Protein AF-A0A060Z6K5-F1 (afdb_monomer)

Structure (mmCIF, N/CA/C/O backbone):
data_AF-A0A060Z6K5-F1
#
_entry.id   AF-A0A060Z6K5-F1
#
loop_
_atom_site.group_PDB
_atom_site.id
_atom_site.type_symbol
_atom_site.label_atom_id
_atom_site.label_alt_id
_atom_site.label_comp_id
_atom_site.label_asym_id
_atom_site.label_entity_id
_atom_site.label_seq_id
_atom_site.pdbx_PDB_ins_code
_atom_site.Cartn_x
_atom_site.Cartn_y
_atom_site.Cartn_z
_atom_site.occupancy
_atom_site.B_iso_or_equiv
_atom_site.auth_seq_id
_atom_site.auth_comp_id
_atom_site.auth_asym_id
_atom_site.auth_atom_id
_atom_site.pdbx_PDB_model_num
ATOM 1 N N . MET A 1 1 ? -44.561 -24.548 51.291 1.00 44.47 1 MET A N 1
ATOM 2 C CA . MET A 1 1 ? -45.016 -24.408 49.893 1.00 44.47 1 MET A CA 1
ATOM 3 C C . MET A 1 1 ? -44.903 -22.937 49.559 1.00 44.47 1 MET A C 1
ATOM 5 O O . MET A 1 1 ? -45.774 -22.162 49.928 1.00 44.47 1 MET A O 1
ATOM 9 N N . SER A 1 2 ? -43.739 -22.550 49.044 1.00 46.19 2 SER A N 1
ATOM 10 C CA . SER A 1 2 ? -43.379 -21.156 48.795 1.00 46.19 2 SER A CA 1
ATOM 11 C C . SER A 1 2 ? -43.853 -20.761 47.401 1.00 46.19 2 SER A C 1
ATOM 13 O O . SER A 1 2 ? -43.627 -21.497 46.446 1.00 46.19 2 SER A O 1
ATOM 15 N N . LEU A 1 3 ? -44.553 -19.634 47.321 1.00 42.47 3 LEU A N 1
ATOM 16 C CA . LEU A 1 3 ? -45.030 -19.015 46.089 1.00 42.47 3 LEU A CA 1
ATOM 17 C C . LEU A 1 3 ? -43.840 -18.347 45.383 1.00 42.47 3 LEU A C 1
ATOM 19 O O . LEU A 1 3 ? -43.269 -17.406 45.930 1.00 42.47 3 LEU A O 1
ATOM 23 N N . GLU A 1 4 ? -43.466 -18.819 44.193 1.00 42.88 4 GLU A N 1
ATOM 24 C CA . GLU A 1 4 ? -42.565 -18.080 43.301 1.00 42.88 4 GLU A CA 1
ATOM 25 C C . GLU A 1 4 ? -43.382 -17.107 42.446 1.00 42.88 4 GLU A C 1
ATOM 27 O O . GLU A 1 4 ? -44.284 -17.495 41.702 1.00 42.88 4 GLU A O 1
ATOM 32 N N . ALA A 1 5 ? -43.075 -15.819 42.599 1.00 43.31 5 ALA A N 1
ATOM 33 C CA . ALA A 1 5 ? -43.598 -14.738 41.784 1.00 43.31 5 ALA A CA 1
ATOM 34 C C . ALA A 1 5 ? -42.767 -14.610 40.498 1.00 43.31 5 ALA A C 1
ATOM 36 O O . ALA A 1 5 ? -41.541 -14.546 40.540 1.00 43.31 5 ALA A O 1
ATOM 37 N N . SER A 1 6 ? -43.460 -14.555 39.361 1.00 41.72 6 SER A N 1
ATOM 38 C CA . SER A 1 6 ? -42.887 -14.349 38.031 1.00 41.72 6 SER A CA 1
ATOM 39 C C . SER A 1 6 ? -42.351 -12.919 37.892 1.00 41.72 6 SER A C 1
ATOM 41 O O . SER A 1 6 ? -43.107 -11.958 38.025 1.00 41.72 6 SER A O 1
ATOM 43 N N . THR A 1 7 ? -41.063 -12.760 37.597 1.00 49.38 7 THR A N 1
ATOM 44 C CA . THR A 1 7 ? -40.447 -11.472 37.238 1.00 49.38 7 THR A CA 1
ATOM 45 C C . THR A 1 7 ? -40.765 -11.110 35.777 1.00 49.38 7 THR A C 1
ATOM 47 O O . THR A 1 7 ? -40.624 -11.975 34.909 1.00 49.38 7 THR A O 1
ATOM 50 N N . PRO A 1 8 ? -41.177 -9.865 35.456 1.00 43.59 8 PRO A N 1
ATOM 51 C CA . PRO A 1 8 ? -41.368 -9.429 34.076 1.00 43.59 8 PRO A CA 1
ATOM 52 C C . PRO A 1 8 ? -40.054 -8.933 33.447 1.00 43.59 8 PRO A C 1
ATOM 54 O O . PRO A 1 8 ? -39.151 -8.460 34.138 1.00 43.59 8 PRO A O 1
ATOM 57 N N . ALA A 1 9 ? -39.953 -9.067 32.122 1.00 49.56 9 ALA A N 1
ATOM 58 C CA . ALA A 1 9 ? -38.833 -8.598 31.302 1.00 49.56 9 ALA A CA 1
ATOM 59 C C . ALA A 1 9 ? -38.706 -7.058 31.321 1.00 49.56 9 ALA A C 1
ATOM 61 O O . ALA A 1 9 ? -39.720 -6.377 31.488 1.00 49.56 9 ALA A O 1
ATOM 62 N N . PRO A 1 10 ? -37.496 -6.491 31.137 1.00 43.81 10 PRO A N 1
ATOM 63 C CA . PRO A 1 10 ? -37.315 -5.047 31.145 1.00 43.81 10 PRO A CA 1
ATOM 64 C C . PRO A 1 10 ? -37.879 -4.404 29.872 1.00 43.81 10 PRO A C 1
ATOM 66 O O . PRO A 1 10 ? -37.666 -4.879 28.756 1.00 43.81 10 PRO A O 1
ATOM 69 N N . ASP A 1 11 ? -38.595 -3.309 30.099 1.00 43.31 11 ASP A N 1
ATOM 70 C CA . ASP A 1 11 ? -39.253 -2.441 29.130 1.00 43.31 11 ASP A CA 1
ATOM 71 C C . ASP A 1 11 ? -38.218 -1.725 28.238 1.00 43.31 11 ASP A C 1
ATOM 73 O O . ASP A 1 11 ? -37.268 -1.109 28.734 1.00 43.31 11 ASP A O 1
ATOM 77 N N . LEU A 1 12 ? -38.369 -1.841 26.916 1.00 46.47 12 LEU A N 1
ATOM 78 C CA . LEU A 1 12 ? -37.542 -1.128 25.941 1.00 46.47 12 LEU A CA 1
ATOM 79 C C . LEU A 1 12 ? -38.020 0.325 25.872 1.00 46.47 12 LEU A C 1
ATOM 81 O O . LEU A 1 12 ? -39.076 0.615 25.314 1.00 46.47 12 LEU A O 1
ATOM 85 N N . ALA A 1 13 ? -37.215 1.243 26.406 1.00 52.41 13 ALA A N 1
ATOM 86 C CA . ALA A 1 13 ? -37.458 2.674 26.263 1.00 52.41 13 ALA A CA 1
ATOM 87 C C . ALA A 1 13 ? -37.489 3.083 24.769 1.00 52.41 13 ALA A C 1
ATOM 89 O O . ALA A 1 13 ? -36.682 2.575 23.981 1.00 52.41 13 ALA A O 1
ATOM 90 N N . PRO A 1 14 ? -38.380 4.006 24.362 1.00 42.44 14 PRO A N 1
ATOM 91 C CA . PRO A 1 14 ? -38.447 4.471 22.983 1.00 42.44 14 PRO A CA 1
ATOM 92 C C . PRO A 1 14 ? -37.232 5.347 22.643 1.00 42.44 14 PRO A C 1
ATOM 94 O O . PRO A 1 14 ? -36.700 6.069 23.488 1.00 42.44 14 PRO A O 1
ATOM 97 N N . ALA A 1 15 ? -36.788 5.263 21.388 1.00 50.09 15 ALA A N 1
ATOM 98 C CA . ALA A 1 15 ? -35.683 6.057 20.859 1.00 50.09 15 ALA A CA 1
ATOM 99 C C . ALA A 1 15 ? -35.990 7.569 20.935 1.00 50.09 15 ALA A C 1
ATOM 101 O O . ALA A 1 15 ? -37.145 7.957 20.742 1.00 50.09 15 ALA A O 1
ATOM 102 N N . PRO A 1 16 ? -34.987 8.431 21.190 1.00 42.31 16 PRO A N 1
ATOM 103 C CA . PRO A 1 16 ? -35.195 9.871 21.175 1.00 42.31 16 PRO A CA 1
ATOM 104 C C . PRO A 1 16 ? -35.454 10.367 19.747 1.00 42.31 16 PRO A C 1
ATOM 106 O O . PRO A 1 16 ? -34.785 9.961 18.795 1.00 42.31 16 PRO A O 1
ATOM 109 N N . ASP A 1 17 ? -36.438 11.255 19.643 1.00 43.69 17 ASP A N 1
ATOM 110 C CA . ASP A 1 17 ? -36.873 11.944 18.432 1.00 43.69 17 ASP A CA 1
ATOM 111 C C . ASP A 1 17 ? -35.729 12.813 17.876 1.00 43.69 17 ASP A C 1
ATOM 113 O O . ASP A 1 17 ? -35.241 13.737 18.534 1.00 43.69 17 ASP A O 1
ATOM 117 N N . LEU A 1 18 ? -35.239 12.464 16.684 1.00 47.75 18 LEU A N 1
ATOM 118 C CA . LEU A 1 18 ? -34.203 13.211 15.972 1.00 47.75 18 LEU A CA 1
ATOM 119 C C . LEU A 1 18 ? -34.859 14.417 15.298 1.00 47.75 18 LEU A C 1
ATOM 121 O O . LEU A 1 18 ? -35.557 14.277 14.295 1.00 47.75 18 LEU A O 1
ATOM 125 N N . ALA A 1 19 ? -34.607 15.605 15.848 1.00 50.31 19 ALA A N 1
ATOM 126 C CA . ALA A 1 19 ? -34.990 16.871 15.232 1.00 50.31 19 ALA A CA 1
ATOM 127 C C . ALA A 1 19 ? -34.461 16.974 13.781 1.00 50.31 19 ALA A C 1
ATOM 129 O O . ALA A 1 19 ? -33.360 16.485 13.496 1.00 50.31 19 ALA A O 1
ATOM 130 N N . PRO A 1 20 ? -35.204 17.617 12.861 1.00 43.22 20 PRO A N 1
ATOM 131 C CA . PRO A 1 20 ? -34.772 17.760 11.478 1.00 43.22 20 PRO A CA 1
ATOM 132 C C . PRO A 1 20 ? -33.535 18.664 11.380 1.00 43.22 20 PRO A C 1
ATOM 134 O O . PRO A 1 20 ? -33.390 19.640 12.118 1.00 43.22 20 PRO A O 1
ATOM 137 N N . ALA A 1 21 ? -32.633 18.310 10.463 1.00 50.06 21 ALA A N 1
ATOM 138 C CA . ALA A 1 21 ? -31.428 19.076 10.160 1.00 50.06 21 ALA A CA 1
ATOM 139 C C . ALA A 1 21 ? -31.778 20.494 9.655 1.00 50.06 21 ALA A C 1
ATOM 141 O O . ALA A 1 21 ? -32.785 20.648 8.963 1.00 50.06 21 ALA A O 1
ATOM 142 N N . PRO A 1 22 ? -30.968 21.524 9.965 1.00 40.94 22 PRO A N 1
ATOM 143 C CA . PRO A 1 22 ? -31.193 22.864 9.437 1.00 40.94 22 PRO A CA 1
ATOM 144 C C . PRO A 1 22 ? -30.894 22.917 7.931 1.00 40.94 22 PRO A C 1
ATOM 146 O O . PRO A 1 22 ? -29.900 22.354 7.468 1.00 40.94 22 PRO A O 1
ATOM 149 N N . ASP A 1 23 ? -31.756 23.617 7.190 1.00 43.59 23 ASP A N 1
ATOM 150 C CA . ASP A 1 23 ? -31.609 23.882 5.758 1.00 43.59 23 ASP A CA 1
ATOM 151 C C . ASP A 1 23 ? -30.288 24.609 5.468 1.00 43.59 23 ASP A C 1
ATOM 153 O O . ASP A 1 23 ? -30.050 25.729 5.929 1.00 43.59 23 ASP A O 1
ATOM 157 N N . LEU A 1 24 ? -29.421 23.969 4.681 1.00 43.62 24 LEU A N 1
ATOM 158 C CA . LEU A 1 24 ? -28.209 24.587 4.153 1.00 43.62 24 LEU A CA 1
ATOM 159 C C . LEU A 1 24 ? -28.589 25.468 2.962 1.00 43.62 24 LEU A C 1
ATOM 161 O O . LEU A 1 24 ? -28.926 24.981 1.882 1.00 43.62 24 LEU A O 1
ATOM 165 N N . VAL A 1 25 ? -28.534 26.779 3.175 1.00 45.09 25 VAL A N 1
ATOM 166 C CA . VAL A 1 25 ? -28.621 27.789 2.117 1.00 45.09 25 VAL A CA 1
ATOM 167 C C . VAL A 1 25 ? -27.387 27.642 1.210 1.00 45.09 25 VAL A C 1
ATOM 169 O O . VAL A 1 25 ? -26.276 27.581 1.739 1.00 45.09 25 VAL A O 1
ATOM 172 N N . PRO A 1 26 ? -27.524 27.559 -0.125 1.00 43.47 26 PRO A N 1
ATOM 173 C CA . PRO A 1 26 ? -26.365 27.519 -1.008 1.00 43.47 26 PRO A CA 1
ATOM 174 C C . PRO A 1 26 ? -25.670 28.888 -1.044 1.00 43.47 26 PRO A C 1
ATOM 176 O O . PRO A 1 26 ? -26.327 29.919 -1.202 1.00 43.47 26 PRO A O 1
ATOM 179 N N . ASP A 1 27 ? -24.342 28.884 -0.908 1.00 46.06 27 ASP A N 1
ATOM 180 C CA . ASP A 1 27 ? -23.497 30.074 -1.052 1.00 46.06 27 ASP A CA 1
ATOM 181 C C . ASP A 1 27 ? -23.640 30.706 -2.455 1.00 46.06 27 ASP A C 1
ATOM 183 O O . ASP A 1 27 ? -23.784 29.983 -3.450 1.00 46.06 27 ASP A O 1
ATOM 187 N N . PRO A 1 28 ? -23.576 32.046 -2.574 1.00 41.75 28 PRO A N 1
ATOM 188 C CA . PRO A 1 28 ? -23.627 32.723 -3.862 1.00 41.75 28 PRO A CA 1
ATOM 189 C C . PRO A 1 28 ? -22.331 32.504 -4.659 1.00 41.75 28 PRO A C 1
ATOM 191 O O . PRO A 1 28 ? -21.225 32.511 -4.117 1.00 41.75 28 PRO A O 1
ATOM 194 N N . ALA A 1 29 ? -22.484 32.317 -5.971 1.00 50.34 29 ALA A N 1
ATOM 195 C CA . ALA A 1 29 ? -21.389 32.152 -6.924 1.00 50.34 29 ALA A CA 1
ATOM 196 C C . ALA A 1 29 ? -20.432 33.365 -6.928 1.00 50.34 29 ALA A C 1
ATOM 198 O O . ALA A 1 29 ? -20.890 34.495 -6.735 1.00 50.34 29 ALA A O 1
ATOM 199 N N . PRO A 1 30 ? -19.123 33.168 -7.179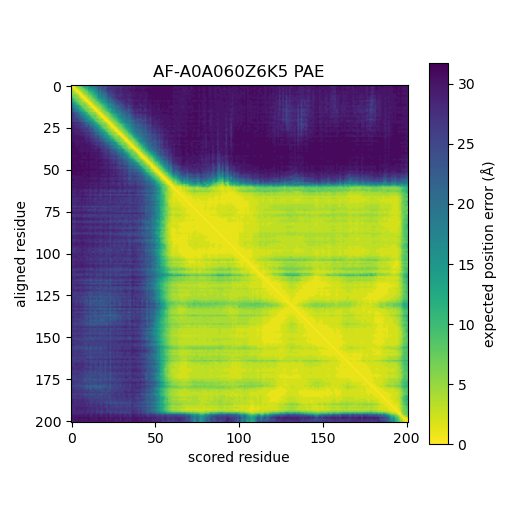 1.00 41.75 30 PRO A N 1
ATOM 200 C CA . PRO A 1 30 ? -18.183 34.275 -7.255 1.00 41.75 30 PRO A CA 1
ATOM 201 C C . PRO A 1 30 ? -18.407 35.127 -8.512 1.00 41.75 30 PRO A C 1
ATOM 203 O O . PRO A 1 30 ? -18.652 34.623 -9.609 1.00 41.75 30 PRO A O 1
ATOM 206 N N . ASP A 1 31 ? -18.307 36.431 -8.277 1.00 39.12 31 ASP A N 1
ATOM 207 C CA . ASP A 1 31 ? -18.516 37.566 -9.172 1.00 39.12 31 ASP A CA 1
ATOM 208 C C . ASP A 1 31 ? -17.598 37.532 -10.411 1.00 39.12 31 ASP A C 1
ATOM 210 O O . ASP A 1 31 ? -16.391 37.285 -10.312 1.00 39.12 31 ASP A O 1
ATOM 214 N N . LEU A 1 32 ? -18.182 37.761 -11.589 1.00 41.66 32 LEU A N 1
ATOM 215 C CA . LEU A 1 32 ? -17.481 37.804 -12.871 1.00 41.66 32 LEU A CA 1
ATOM 216 C C . LEU A 1 32 ? -16.757 39.151 -13.007 1.00 41.66 32 LEU A C 1
ATOM 218 O O . LEU A 1 32 ? -17.378 40.210 -12.988 1.00 41.66 32 LEU A O 1
ATOM 222 N N . ALA A 1 33 ? -15.433 39.104 -13.169 1.00 47.25 33 ALA A N 1
ATOM 223 C CA . ALA A 1 33 ? -14.594 40.275 -13.419 1.00 47.25 33 ALA A CA 1
ATOM 224 C C . ALA A 1 33 ? -14.993 41.018 -14.721 1.00 47.25 33 ALA A C 1
ATOM 226 O O . ALA A 1 33 ? -15.478 40.383 -15.660 1.00 47.25 33 ALA A O 1
ATOM 227 N N . PRO A 1 34 ? -14.773 42.347 -14.804 1.00 42.47 34 PRO A N 1
ATOM 228 C CA . PRO A 1 34 ? -15.339 43.175 -15.861 1.00 42.47 34 PRO A CA 1
ATOM 229 C C . PRO A 1 34 ? -14.628 43.033 -17.214 1.00 42.47 34 PRO A C 1
ATOM 231 O O . PRO A 1 34 ? -13.412 42.868 -17.315 1.00 42.47 34 PRO A O 1
ATOM 234 N N . GLU A 1 35 ? -15.457 43.152 -18.245 1.00 39.44 35 GLU A N 1
ATOM 235 C CA . GLU A 1 35 ? -15.179 43.159 -19.678 1.00 39.44 35 GLU A CA 1
ATOM 236 C C . GLU A 1 35 ? -14.220 44.300 -20.079 1.00 39.44 35 GLU A C 1
ATOM 238 O O . GLU A 1 35 ? -14.469 45.470 -19.784 1.00 39.44 35 GLU A O 1
ATOM 243 N N . LEU A 1 36 ? -13.121 43.965 -20.768 1.00 36.44 36 LEU A N 1
ATOM 244 C CA . LEU A 1 36 ? -12.243 44.934 -21.430 1.00 36.44 36 LEU A CA 1
ATOM 245 C C . LEU A 1 36 ? -12.602 45.001 -22.921 1.00 36.44 36 LEU A C 1
ATOM 247 O O . LEU A 1 36 ? -12.540 44.002 -23.636 1.00 36.44 36 LEU A O 1
ATOM 251 N N . THR A 1 37 ? -12.978 46.195 -23.372 1.00 37.25 37 THR A N 1
ATOM 252 C CA . THR A 1 37 ? -13.303 46.543 -24.764 1.00 37.25 37 THR A CA 1
ATOM 253 C C . THR A 1 37 ? -12.090 46.441 -25.704 1.00 37.25 37 THR A C 1
ATOM 255 O O . THR A 1 37 ? -10.958 46.602 -25.244 1.00 37.25 37 THR A O 1
ATOM 258 N N . PRO A 1 38 ? -12.294 46.237 -27.022 1.00 40.47 38 PRO A N 1
ATOM 259 C CA . PRO A 1 38 ? -11.216 45.960 -27.964 1.00 40.47 38 PRO A CA 1
ATOM 260 C C . PRO A 1 38 ? -10.571 47.258 -28.462 1.00 40.47 38 PRO A C 1
ATOM 262 O O . PRO A 1 38 ? -11.265 48.117 -29.004 1.00 40.47 38 PRO A O 1
ATOM 265 N N . ASP A 1 39 ? -9.249 47.379 -28.338 1.00 37.03 39 ASP A N 1
ATOM 266 C CA . ASP A 1 39 ? -8.487 48.378 -29.091 1.00 37.03 39 ASP A CA 1
ATOM 267 C C . ASP A 1 39 ? -7.758 47.706 -30.259 1.00 37.03 39 ASP A C 1
ATOM 269 O O . ASP A 1 39 ? -7.115 46.662 -30.123 1.00 37.03 39 ASP A O 1
ATOM 273 N N . SER A 1 40 ? -7.937 48.301 -31.432 1.00 46.06 40 SER A N 1
ATOM 274 C CA . SER A 1 40 ? -7.389 47.849 -32.701 1.00 46.06 40 SER A CA 1
ATOM 275 C C . SER A 1 40 ? -5.954 48.339 -32.832 1.00 46.06 40 SER A C 1
ATOM 277 O O . SER A 1 40 ? -5.719 49.527 -33.026 1.00 46.06 40 SER A O 1
ATOM 279 N N . ALA A 1 41 ? -4.992 47.419 -32.832 1.00 43.25 41 ALA A N 1
ATOM 280 C CA . ALA A 1 41 ? -3.644 47.694 -33.310 1.00 43.25 41 ALA A CA 1
ATOM 281 C C . ALA A 1 41 ? -3.149 46.519 -34.164 1.00 43.25 41 ALA A C 1
ATOM 283 O O . ALA A 1 41 ? -3.100 45.374 -33.720 1.00 43.25 41 ALA A O 1
ATOM 284 N N . GLN A 1 42 ? -2.836 46.825 -35.424 1.00 42.22 42 GLN A N 1
ATOM 285 C CA . GLN A 1 42 ? -2.353 45.907 -36.457 1.00 42.22 42 GLN A CA 1
ATOM 286 C C . GLN A 1 42 ? -1.151 45.070 -35.993 1.00 42.22 42 GLN A C 1
ATOM 288 O O . GLN A 1 42 ? -0.118 45.616 -35.609 1.00 42.22 42 GLN A O 1
ATOM 293 N N . ALA A 1 43 ? -1.267 43.746 -36.117 1.00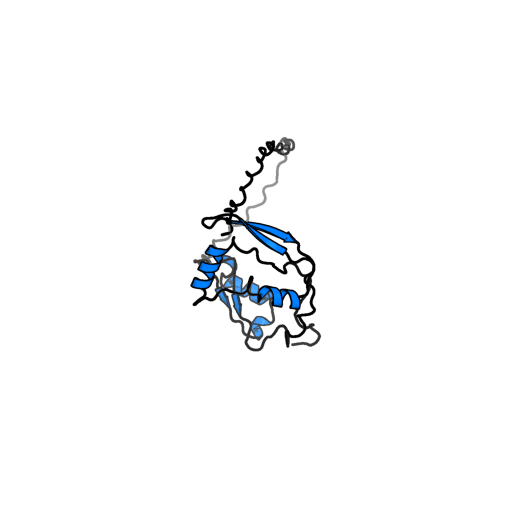 38.25 43 ALA A N 1
ATOM 294 C CA . ALA A 1 43 ? -0.144 42.817 -36.041 1.00 38.25 43 ALA A CA 1
ATOM 295 C C . ALA A 1 43 ? 0.496 42.646 -37.437 1.00 38.25 43 ALA A C 1
ATOM 297 O O . ALA A 1 43 ? -0.238 42.568 -38.426 1.00 38.25 43 ALA A O 1
ATOM 298 N N . PRO A 1 44 ? 1.836 42.583 -37.553 1.00 40.91 44 PRO A N 1
ATOM 299 C CA . PRO A 1 44 ? 2.499 42.298 -38.820 1.00 40.91 44 PRO A CA 1
ATOM 300 C C . PRO A 1 44 ? 2.298 40.821 -39.194 1.00 40.91 44 PRO A C 1
ATOM 302 O O . PRO A 1 44 ? 2.381 39.944 -38.335 1.00 40.91 44 PRO A O 1
ATOM 305 N N . GLU A 1 45 ? 2.034 40.545 -40.474 1.00 46.06 45 GLU A N 1
ATOM 306 C CA . GLU A 1 45 ? 1.955 39.183 -41.018 1.00 46.06 45 GLU A CA 1
ATOM 307 C C . GLU A 1 45 ? 3.288 38.449 -40.789 1.00 46.06 45 GLU A C 1
ATOM 309 O O . GLU A 1 45 ? 4.307 38.771 -41.403 1.00 46.06 45 GLU A O 1
ATOM 314 N N . LEU A 1 46 ? 3.285 37.462 -39.888 1.00 40.47 46 LEU A N 1
ATOM 315 C CA . LEU A 1 46 ? 4.362 36.485 -39.774 1.00 40.47 46 LEU A CA 1
ATOM 316 C C . LEU A 1 46 ? 4.139 35.417 -40.851 1.00 40.47 46 LEU A C 1
ATOM 318 O O . LEU A 1 46 ? 3.082 34.787 -40.892 1.00 40.47 46 LEU A O 1
ATOM 322 N N . ALA A 1 47 ? 5.135 35.229 -41.715 1.00 48.22 47 ALA A N 1
ATOM 323 C CA . ALA A 1 47 ? 5.137 34.205 -42.750 1.00 48.22 47 ALA A CA 1
ATOM 324 C C . ALA A 1 47 ? 4.795 32.821 -42.167 1.00 48.22 47 ALA A C 1
ATOM 326 O O . ALA A 1 47 ? 5.369 32.397 -41.167 1.00 48.22 47 ALA A O 1
ATOM 327 N N . SER A 1 48 ? 3.853 32.124 -42.801 1.00 45.16 48 SER A N 1
ATOM 328 C CA . SER A 1 48 ? 3.437 30.775 -42.425 1.00 45.16 48 SER A CA 1
ATOM 329 C C . SER A 1 48 ? 4.562 29.766 -42.672 1.00 45.16 48 SER A C 1
ATOM 331 O O . SER A 1 48 ? 4.942 29.541 -43.825 1.00 45.16 48 SER A O 1
ATOM 333 N N . ASP A 1 49 ? 5.057 29.131 -41.610 1.00 52.62 49 ASP A N 1
ATOM 334 C CA . ASP A 1 49 ? 5.919 27.953 -41.712 1.00 52.62 49 ASP A CA 1
ATOM 335 C C . ASP A 1 49 ? 5.194 26.795 -42.432 1.00 52.62 49 ASP A C 1
ATOM 337 O O . ASP A 1 49 ? 3.971 26.646 -42.310 1.00 52.62 49 ASP A O 1
ATOM 341 N N . PRO A 1 50 ? 5.915 25.947 -43.191 1.00 57.06 50 PRO A N 1
ATOM 342 C CA . PRO A 1 50 ? 5.311 24.825 -43.894 1.00 57.06 50 PRO A CA 1
ATOM 343 C C . PRO A 1 50 ? 4.759 23.788 -42.907 1.00 57.06 50 PRO A C 1
ATOM 345 O O . PRO A 1 50 ? 5.438 23.357 -41.975 1.00 57.06 50 PRO A O 1
ATOM 348 N N . VAL A 1 51 ? 3.519 23.358 -43.154 1.00 55.88 51 VAL A N 1
ATOM 349 C CA . VAL A 1 51 ? 2.820 22.301 -42.408 1.00 55.88 51 VAL A CA 1
ATOM 350 C C . VAL A 1 51 ? 3.691 21.033 -42.360 1.00 55.88 51 VAL A C 1
ATOM 352 O O . VAL A 1 51 ? 4.022 20.500 -43.424 1.00 55.88 51 VAL A O 1
ATOM 355 N N . PRO A 1 52 ? 4.055 20.505 -41.175 1.00 60.72 52 PRO A N 1
ATOM 356 C CA . PRO A 1 52 ? 4.780 19.247 -41.097 1.00 60.72 52 PRO A CA 1
ATOM 357 C C . PRO A 1 52 ? 3.868 18.104 -41.560 1.00 60.72 52 PRO A C 1
ATOM 359 O O . PRO A 1 52 ? 2.754 17.924 -41.068 1.00 60.72 52 PRO A O 1
ATOM 362 N N . THR A 1 53 ? 4.352 17.333 -42.533 1.00 59.38 53 THR A N 1
ATOM 363 C CA . THR A 1 53 ? 3.734 16.093 -43.029 1.00 59.38 53 THR A CA 1
ATOM 364 C C . THR A 1 53 ? 3.302 15.183 -41.866 1.00 59.38 53 THR A C 1
ATOM 366 O O . THR A 1 53 ? 4.096 15.010 -40.936 1.00 59.38 53 THR A O 1
ATOM 369 N N . PRO A 1 54 ? 2.105 14.556 -41.897 1.00 66.00 54 PRO A N 1
ATOM 370 C CA . PRO A 1 54 ? 1.665 13.676 -40.819 1.00 66.00 54 PRO A CA 1
ATOM 371 C C . PRO A 1 54 ? 2.634 12.501 -40.677 1.00 66.00 54 PRO A C 1
ATOM 373 O O . PRO A 1 54 ? 2.821 11.720 -41.614 1.00 66.00 54 PRO A O 1
ATOM 376 N N . ALA A 1 55 ? 3.259 12.379 -39.507 1.00 64.25 55 ALA A N 1
ATOM 377 C CA . ALA A 1 55 ? 4.037 11.198 -39.169 1.00 64.25 55 ALA A CA 1
ATOM 378 C C . ALA A 1 55 ? 3.137 9.948 -39.269 1.00 64.25 55 ALA A C 1
ATOM 380 O O . ALA A 1 55 ? 1.942 10.030 -38.959 1.00 64.25 55 ALA A O 1
ATOM 381 N N . PRO A 1 56 ? 3.672 8.790 -39.700 1.00 69.50 56 PRO A N 1
ATOM 382 C CA . PRO A 1 56 ? 2.907 7.549 -39.705 1.00 69.50 56 PRO A CA 1
ATOM 383 C C . PRO A 1 56 ? 2.340 7.272 -38.302 1.00 69.50 56 PRO A C 1
ATOM 385 O O . PRO A 1 56 ? 3.001 7.598 -37.311 1.00 69.50 56 PRO A O 1
ATOM 388 N N . PRO A 1 57 ? 1.131 6.688 -38.187 1.00 69.50 57 PRO A N 1
ATOM 389 C CA . PRO A 1 57 ? 0.504 6.452 -36.895 1.00 69.50 57 PRO A CA 1
ATOM 390 C C . PRO A 1 57 ? 1.418 5.572 -36.041 1.00 69.50 57 PRO A C 1
ATOM 392 O O . PRO A 1 57 ? 1.684 4.416 -36.375 1.00 69.50 57 PRO A O 1
ATOM 395 N N . VAL A 1 58 ? 1.926 6.148 -34.950 1.00 71.12 58 VAL A N 1
ATOM 396 C CA . VAL A 1 58 ? 2.751 5.428 -33.981 1.00 71.12 58 VAL A CA 1
ATOM 397 C C . VAL A 1 58 ? 1.914 4.260 -33.449 1.00 71.12 58 VAL A C 1
ATOM 399 O O . VAL A 1 58 ? 0.774 4.487 -33.028 1.00 71.12 58 VAL A O 1
ATOM 402 N N . PRO A 1 59 ? 2.426 3.016 -33.474 1.00 78.38 59 PRO A N 1
ATOM 403 C CA . PRO A 1 59 ? 1.709 1.874 -32.933 1.00 78.38 59 PRO A CA 1
ATOM 404 C C . PRO A 1 59 ? 1.298 2.150 -31.488 1.00 78.38 59 PRO A C 1
ATOM 406 O O . PRO A 1 59 ? 2.134 2.379 -30.614 1.00 78.38 59 PRO A O 1
ATOM 409 N N . VAL A 1 60 ? -0.006 2.137 -31.233 1.00 82.75 60 VAL A N 1
ATOM 410 C CA . VAL A 1 60 ? -0.539 2.385 -29.898 1.00 82.75 60 VAL A CA 1
ATOM 411 C C . VAL A 1 60 ? -0.298 1.144 -29.042 1.00 82.75 60 VAL A C 1
ATOM 413 O O . VAL A 1 60 ? -0.963 0.120 -29.213 1.00 82.75 60 VAL A O 1
ATOM 416 N N . MET A 1 61 ? 0.645 1.227 -28.105 1.00 92.75 61 MET A N 1
ATOM 417 C CA . MET A 1 61 ? 0.902 0.138 -27.161 1.00 92.75 61 MET A CA 1
ATO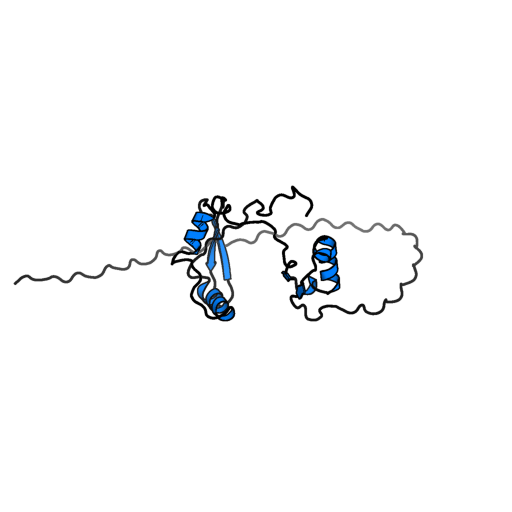M 418 C C . MET A 1 61 ? -0.203 0.024 -26.104 1.00 92.75 61 MET A C 1
ATOM 420 O O . MET A 1 61 ? -0.871 1.002 -25.753 1.00 92.75 61 MET A O 1
ATOM 424 N N . ASN A 1 62 ? -0.416 -1.206 -25.624 1.00 95.06 62 ASN A N 1
ATOM 425 C CA . ASN A 1 62 ? -1.449 -1.572 -24.648 1.00 95.06 62 ASN A CA 1
ATOM 426 C C . ASN A 1 62 ? -2.855 -1.002 -24.975 1.00 95.06 62 ASN A C 1
ATOM 428 O O . ASN A 1 62 ? -3.432 -0.277 -24.160 1.00 95.06 62 ASN A O 1
ATOM 432 N N . PRO A 1 63 ? -3.437 -1.303 -26.157 1.00 94.62 63 PRO A N 1
ATOM 433 C CA . PRO A 1 63 ? -4.736 -0.762 -26.580 1.00 94.62 63 PRO A CA 1
ATOM 434 C C . PRO A 1 63 ? -5.886 -1.080 -25.619 1.00 94.62 63 PRO A C 1
ATOM 436 O O . PRO A 1 63 ? -6.830 -0.302 -25.533 1.00 94.62 63 PRO A O 1
ATOM 439 N N . GLY A 1 64 ? -5.792 -2.186 -24.875 1.00 96.19 64 GLY A N 1
ATOM 440 C CA . GLY A 1 64 ? -6.798 -2.615 -23.904 1.00 96.19 64 GLY A CA 1
ATOM 441 C C . GLY A 1 64 ? -6.622 -2.061 -22.488 1.00 96.19 64 GLY A C 1
ATOM 442 O O . GLY A 1 64 ? -7.305 -2.559 -21.592 1.00 96.19 64 GLY A O 1
ATOM 443 N N . CYS A 1 65 ? -5.695 -1.118 -22.270 1.00 97.25 65 CYS A N 1
ATOM 444 C CA . CYS A 1 65 ? -5.416 -0.486 -20.972 1.00 97.25 65 CYS A CA 1
ATOM 445 C C . CYS A 1 65 ? -5.263 -1.500 -19.821 1.00 97.25 65 CYS A C 1
ATOM 447 O O . CYS A 1 65 ? -5.769 -1.300 -18.718 1.00 97.25 65 CYS A O 1
ATOM 449 N N . LYS A 1 66 ? -4.604 -2.635 -20.080 1.00 98.06 66 LYS A N 1
ATOM 450 C CA . LYS A 1 66 ? -4.430 -3.699 -19.085 1.00 98.06 66 LYS A CA 1
ATOM 451 C C . LYS A 1 66 ? -3.302 -3.348 -18.123 1.00 98.06 66 LYS A C 1
ATOM 453 O O . LYS A 1 66 ? -2.272 -2.831 -18.553 1.00 98.06 66 LYS A O 1
ATOM 458 N N . ILE A 1 67 ? -3.472 -3.689 -16.844 1.00 98.56 67 ILE A N 1
ATOM 459 C CA . ILE A 1 67 ? -2.404 -3.600 -15.839 1.00 98.56 67 ILE A CA 1
ATOM 460 C C . ILE A 1 67 ? -1.261 -4.523 -16.270 1.00 98.56 67 ILE A C 1
ATOM 462 O O . ILE A 1 67 ? -1.448 -5.731 -16.427 1.00 98.56 67 ILE A O 1
ATOM 466 N N . MET A 1 68 ? -0.074 -3.953 -16.456 1.00 98.50 68 MET A N 1
ATOM 467 C CA . MET A 1 68 ? 1.113 -4.682 -16.904 1.00 98.50 68 MET A CA 1
ATOM 468 C C . MET A 1 68 ? 1.983 -5.096 -15.712 1.00 98.50 68 MET A C 1
ATOM 470 O O . MET A 1 68 ? 2.062 -4.385 -14.709 1.00 98.50 68 MET A O 1
ATOM 474 N N . THR A 1 69 ? 2.647 -6.252 -15.819 1.00 98.75 69 THR A N 1
ATOM 475 C CA . THR A 1 69 ? 3.629 -6.724 -14.830 1.00 98.75 69 THR A CA 1
ATOM 476 C C . THR A 1 69 ? 5.017 -6.807 -15.459 1.00 98.75 69 THR A C 1
ATOM 478 O O . THR A 1 69 ? 5.208 -7.540 -16.426 1.00 98.75 69 THR A O 1
ATOM 481 N N . PHE A 1 70 ? 5.986 -6.113 -14.868 1.00 98.69 70 PHE A N 1
ATOM 482 C CA . PHE A 1 70 ? 7.380 -6.037 -15.301 1.00 98.69 70 PHE A CA 1
ATOM 483 C C . PHE A 1 70 ? 8.304 -6.803 -14.348 1.00 98.69 70 PHE A C 1
ATOM 485 O O . PHE A 1 70 ? 8.030 -6.915 -13.150 1.00 98.69 70 PHE A O 1
ATOM 492 N N . ARG A 1 71 ? 9.393 -7.354 -14.891 1.00 98.69 71 ARG A N 1
ATOM 493 C CA . ARG A 1 71 ? 10.382 -8.175 -14.171 1.00 98.69 71 ARG A CA 1
ATOM 494 C C . ARG A 1 71 ? 11.801 -7.781 -14.615 1.00 98.69 71 ARG A C 1
ATOM 496 O O . ARG A 1 71 ? 12.392 -8.528 -15.391 1.00 98.69 71 ARG A O 1
ATOM 503 N N . PRO A 1 72 ? 12.307 -6.607 -14.200 1.00 98.38 72 PRO A N 1
ATOM 504 C CA . PRO A 1 72 ? 13.613 -6.122 -14.632 1.00 98.38 72 PRO A CA 1
ATOM 505 C C . PRO A 1 72 ? 14.756 -7.064 -14.256 1.00 98.38 72 PRO A C 1
ATOM 507 O O . PRO A 1 72 ? 14.689 -7.770 -13.242 1.00 98.38 72 PRO A O 1
ATOM 510 N N . THR A 1 73 ? 15.842 -7.012 -15.025 1.00 98.19 73 THR A N 1
ATOM 511 C CA . THR A 1 73 ? 17.150 -7.504 -14.565 1.00 98.19 73 THR A CA 1
ATOM 512 C C . THR A 1 73 ? 17.759 -6.551 -13.532 1.00 98.19 73 THR A C 1
ATOM 514 O O . THR A 1 73 ? 17.268 -5.442 -13.316 1.00 98.19 73 THR A O 1
ATOM 517 N N . MET A 1 74 ? 18.850 -6.961 -12.876 1.00 96.50 74 MET A N 1
ATOM 518 C CA . MET A 1 74 ? 19.546 -6.076 -11.936 1.00 96.50 74 MET A CA 1
ATOM 519 C C . MET A 1 74 ? 20.061 -4.810 -12.631 1.00 96.50 74 MET A C 1
ATOM 521 O O . MET A 1 74 ? 20.010 -3.732 -12.055 1.00 96.50 74 MET A O 1
ATOM 525 N N . GLU A 1 75 ? 20.519 -4.924 -13.876 1.00 97.25 75 GLU A N 1
ATOM 526 C CA . GLU A 1 75 ? 21.011 -3.814 -14.694 1.00 97.25 75 GLU A CA 1
ATOM 527 C C . GLU A 1 75 ? 19.895 -2.829 -15.041 1.00 97.25 75 GLU A C 1
ATOM 529 O O . GLU A 1 75 ? 20.086 -1.622 -14.915 1.00 97.25 75 GLU A O 1
ATOM 534 N N . GLU A 1 76 ? 18.724 -3.335 -15.431 1.00 97.69 76 GLU A N 1
ATOM 535 C CA . GLU A 1 76 ? 17.553 -2.510 -15.740 1.00 97.69 76 GLU A CA 1
ATOM 536 C C . GLU A 1 76 ? 16.982 -1.823 -14.493 1.00 97.69 76 GLU A C 1
ATOM 538 O O . GLU A 1 76 ? 16.475 -0.708 -14.579 1.00 97.69 76 GLU A O 1
ATOM 543 N N . PHE A 1 77 ? 17.092 -2.465 -13.325 1.00 97.69 77 PHE A N 1
ATOM 544 C CA . PHE A 1 77 ? 16.539 -1.970 -12.064 1.00 97.69 77 PHE A CA 1
ATOM 545 C C . PHE A 1 77 ? 17.380 -0.874 -11.387 1.00 97.69 77 PHE A C 1
ATOM 547 O O . PHE A 1 77 ? 16.914 -0.246 -10.438 1.00 97.69 77 PHE A O 1
ATOM 554 N N . LYS A 1 78 ? 18.614 -0.632 -11.851 1.00 96.06 78 LYS A N 1
ATOM 555 C CA . LYS A 1 78 ? 19.519 0.380 -11.274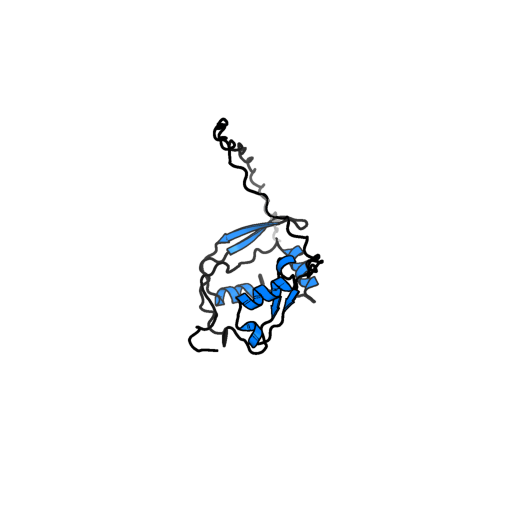 1.00 96.06 78 LYS A CA 1
ATOM 556 C C . LYS A 1 78 ? 19.012 1.810 -11.447 1.00 96.06 78 LYS A C 1
ATOM 558 O O . LYS A 1 78 ? 19.206 2.629 -10.553 1.00 96.06 78 LYS A O 1
ATOM 563 N N . ASP A 1 79 ? 18.399 2.111 -12.589 1.00 97.50 79 ASP A N 1
ATOM 564 C CA . ASP A 1 79 ? 17.943 3.457 -12.936 1.00 97.50 79 ASP A CA 1
ATOM 565 C C . ASP A 1 79 ? 16.414 3.514 -12.926 1.00 97.50 79 ASP A C 1
ATOM 567 O O . ASP A 1 79 ? 15.740 3.104 -13.874 1.00 97.50 79 ASP A O 1
ATOM 571 N N . PHE A 1 80 ? 15.871 4.028 -11.821 1.00 97.62 80 PHE A N 1
ATOM 572 C CA . PHE A 1 80 ? 14.432 4.138 -11.608 1.00 97.62 80 PHE A CA 1
ATOM 573 C C . PHE A 1 80 ? 13.742 4.955 -12.708 1.00 97.62 80 PHE A C 1
ATOM 575 O O . PHE A 1 80 ? 12.764 4.490 -13.290 1.00 97.62 80 PHE A O 1
ATOM 582 N N . ALA A 1 81 ? 14.251 6.154 -13.010 1.00 98.31 81 ALA A N 1
ATOM 583 C CA . ALA A 1 81 ? 13.608 7.070 -13.948 1.00 98.31 81 ALA A CA 1
ATOM 584 C C . ALA A 1 81 ? 13.625 6.499 -15.370 1.00 98.31 81 ALA A C 1
ATOM 586 O O . ALA A 1 81 ? 12.605 6.510 -16.062 1.00 98.31 81 ALA A O 1
ATOM 587 N N . LYS A 1 82 ? 14.757 5.915 -15.776 1.00 98.38 82 LYS A N 1
ATOM 588 C CA . LYS A 1 82 ? 14.872 5.230 -17.064 1.00 98.38 82 LYS A CA 1
ATOM 589 C C . LYS A 1 82 ? 13.920 4.041 -17.165 1.00 98.38 82 LYS A C 1
ATOM 591 O O . LYS A 1 82 ? 13.314 3.847 -18.218 1.00 98.38 82 LYS A O 1
ATOM 596 N N . TYR A 1 83 ? 13.765 3.254 -16.098 1.00 98.50 83 TYR A N 1
ATOM 597 C CA . TYR A 1 83 ? 12.863 2.104 -16.123 1.00 98.50 83 TYR A CA 1
ATOM 598 C C . TYR A 1 83 ? 11.385 2.518 -16.154 1.00 98.50 83 TYR A C 1
ATOM 600 O O . TYR A 1 83 ? 10.596 1.896 -16.862 1.00 98.50 83 TYR A O 1
ATOM 608 N N . VAL A 1 84 ? 11.008 3.599 -15.460 1.00 98.62 84 VAL A N 1
ATOM 609 C CA . VAL A 1 84 ? 9.666 4.198 -15.570 1.00 98.62 84 VAL A CA 1
ATOM 610 C C . VAL A 1 84 ? 9.388 4.637 -17.006 1.00 98.62 84 VAL A C 1
ATOM 612 O O . VAL A 1 84 ? 8.401 4.188 -17.587 1.00 98.62 84 VAL A O 1
ATOM 615 N N . ALA A 1 85 ? 10.294 5.409 -17.615 1.00 98.50 85 ALA A N 1
ATOM 616 C CA . ALA A 1 85 ? 10.161 5.839 -19.007 1.00 98.50 85 ALA A CA 1
ATOM 617 C C . ALA A 1 85 ? 10.038 4.640 -19.964 1.00 98.50 85 ALA A C 1
ATOM 619 O O . ALA A 1 85 ? 9.180 4.626 -20.845 1.00 98.50 85 ALA A O 1
ATOM 620 N N . TYR A 1 86 ? 10.834 3.585 -19.756 1.00 98.44 86 TYR A N 1
ATOM 621 C CA . TYR A 1 86 ? 10.701 2.339 -20.510 1.00 98.44 86 TYR A CA 1
ATOM 622 C C . TYR A 1 86 ? 9.301 1.722 -20.374 1.00 98.44 86 TYR A C 1
ATOM 624 O O . TYR A 1 86 ? 8.678 1.431 -21.396 1.00 98.44 86 TYR A O 1
ATOM 632 N N . MET A 1 87 ? 8.761 1.564 -19.160 1.00 98.50 87 MET A N 1
ATOM 633 C CA . MET A 1 87 ? 7.406 1.027 -18.962 1.00 98.50 87 MET A CA 1
ATOM 634 C C . MET A 1 87 ? 6.338 1.867 -19.679 1.00 98.50 87 MET A C 1
ATOM 636 O O . MET A 1 87 ? 5.363 1.318 -20.202 1.00 98.50 87 MET A O 1
ATOM 640 N N . GLU A 1 88 ? 6.525 3.185 -19.758 1.00 98.06 88 GLU A N 1
ATOM 641 C CA . GLU A 1 88 ? 5.628 4.069 -20.500 1.00 98.06 88 GLU A CA 1
ATOM 642 C C . GLU A 1 88 ? 5.682 3.832 -22.010 1.00 98.06 88 GLU A C 1
ATOM 644 O O . GLU A 1 88 ? 4.619 3.782 -22.631 1.00 98.06 88 GLU A O 1
ATOM 649 N N . THR A 1 89 ? 6.864 3.578 -22.590 1.00 97.25 89 THR A N 1
ATOM 650 C CA . THR A 1 89 ? 6.981 3.188 -24.013 1.00 97.25 89 THR A CA 1
ATOM 651 C C . THR A 1 89 ? 6.222 1.900 -24.339 1.00 97.25 89 THR A C 1
ATOM 653 O O . THR A 1 89 ? 5.747 1.724 -25.457 1.00 97.25 89 THR A O 1
ATOM 656 N N . GLN A 1 90 ? 6.054 1.015 -23.350 1.00 97.75 90 GLN A N 1
ATOM 657 C CA . GLN A 1 90 ? 5.280 -0.223 -23.480 1.00 97.75 90 GLN A CA 1
ATOM 658 C C . GLN A 1 90 ? 3.769 -0.016 -23.248 1.00 97.75 90 GLN A C 1
ATOM 660 O O . GLN A 1 90 ? 2.989 -0.963 -23.340 1.00 97.75 90 GLN A O 1
ATOM 665 N N . GLY A 1 91 ? 3.329 1.213 -22.952 1.00 97.81 91 GLY A N 1
ATOM 666 C CA . GLY A 1 91 ? 1.924 1.564 -22.730 1.00 97.81 91 GLY A CA 1
ATOM 667 C C . GLY A 1 91 ? 1.398 1.264 -21.321 1.00 97.81 91 GLY A C 1
ATOM 668 O O . GLY A 1 91 ? 0.182 1.194 -21.131 1.00 97.81 91 GLY A O 1
ATOM 669 N N . ALA A 1 92 ? 2.268 1.083 -20.320 1.00 98.38 92 ALA A N 1
ATOM 670 C CA . ALA A 1 92 ? 1.846 0.749 -18.954 1.00 98.38 92 ALA A CA 1
ATOM 671 C C . ALA A 1 92 ? 0.993 1.846 -18.29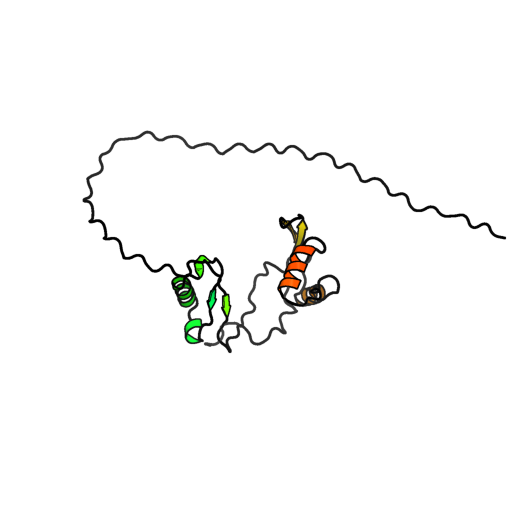6 1.00 98.38 92 ALA A C 1
ATOM 673 O O . ALA A 1 92 ? 0.004 1.548 -17.626 1.00 98.38 92 ALA A O 1
ATOM 674 N N . HIS A 1 93 ? 1.337 3.114 -18.539 1.00 98.19 93 HIS A N 1
ATOM 675 C CA . HIS A 1 93 ? 0.643 4.284 -17.989 1.00 98.19 93 HIS A CA 1
ATOM 676 C C . HIS A 1 93 ? -0.847 4.324 -18.354 1.00 98.19 93 HIS A C 1
ATOM 678 O O . HIS A 1 93 ? -1.657 4.849 -17.598 1.00 98.19 93 HIS A O 1
ATOM 684 N N . ARG A 1 94 ? -1.239 3.712 -19.479 1.00 97.50 94 ARG A N 1
ATOM 685 C CA . ARG A 1 94 ? -2.631 3.698 -19.949 1.00 97.50 94 ARG A CA 1
ATOM 686 C C . ARG A 1 94 ? -3.587 2.944 -19.028 1.00 97.50 94 ARG A C 1
ATOM 688 O O . ARG A 1 94 ? -4.786 3.188 -19.079 1.00 97.50 94 ARG A O 1
ATOM 695 N N . ALA A 1 95 ? -3.071 2.033 -18.206 1.00 98.12 95 ALA A N 1
ATOM 696 C CA . ALA A 1 95 ? -3.860 1.328 -17.203 1.00 98.12 95 ALA A CA 1
ATOM 697 C C . ALA A 1 95 ? -4.036 2.125 -15.898 1.00 98.12 95 ALA A C 1
ATOM 699 O O . ALA A 1 95 ? -4.824 1.720 -15.050 1.00 98.12 95 ALA A O 1
ATOM 700 N N . GLY A 1 96 ? -3.263 3.199 -15.686 1.00 98.06 96 GLY A N 1
ATOM 701 C CA . GLY A 1 96 ? -3.190 3.926 -14.411 1.00 98.06 96 GLY A CA 1
ATOM 702 C C . GLY A 1 96 ? -2.458 3.179 -13.285 1.00 98.06 96 GLY A C 1
ATOM 703 O O . GLY A 1 96 ? -2.195 3.759 -12.236 1.00 98.06 96 GLY A O 1
ATOM 704 N N . LEU A 1 97 ? -2.098 1.907 -13.495 1.00 98.31 97 LEU A N 1
ATOM 705 C CA . LEU A 1 97 ? -1.374 1.069 -12.542 1.00 98.31 97 LEU A CA 1
ATOM 706 C C . LEU A 1 97 ? -0.477 0.061 -13.275 1.00 98.31 97 LEU A C 1
ATOM 708 O O . LEU A 1 97 ? -0.896 -0.593 -14.232 1.00 98.31 97 LEU A O 1
ATOM 712 N N . ALA A 1 98 ? 0.743 -0.116 -12.771 1.00 98.56 98 ALA A N 1
ATOM 713 C CA . ALA A 1 98 ? 1.679 -1.143 -13.210 1.00 98.56 98 ALA A CA 1
ATOM 714 C C . ALA A 1 98 ? 2.287 -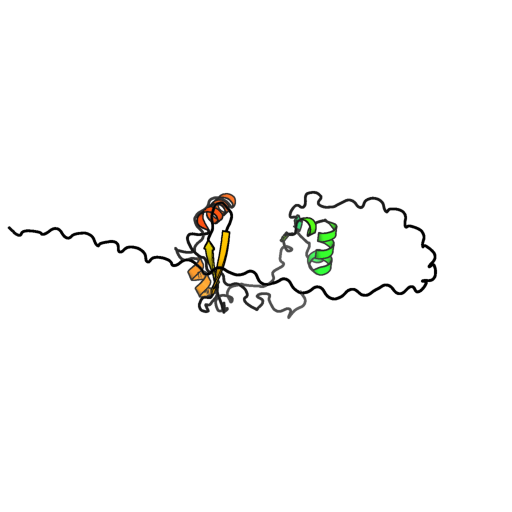1.860 -11.998 1.00 98.56 98 ALA A C 1
ATOM 716 O O . ALA A 1 98 ? 2.452 -1.273 -10.930 1.00 98.56 98 ALA A O 1
ATOM 717 N N . LYS A 1 99 ? 2.642 -3.135 -12.168 1.00 98.69 99 LYS A N 1
ATOM 718 C CA . LYS A 1 99 ? 3.335 -3.933 -11.151 1.00 98.69 99 LYS A CA 1
ATOM 719 C C . LYS A 1 99 ? 4.778 -4.169 -11.578 1.00 98.69 99 LYS A C 1
ATOM 721 O O . LYS A 1 99 ? 5.013 -4.711 -12.651 1.00 98.69 99 LYS A O 1
ATOM 726 N N . VAL A 1 100 ? 5.741 -3.854 -10.717 1.00 98.69 100 VAL A N 1
ATOM 727 C CA . VAL A 1 100 ? 7.155 -4.209 -10.916 1.00 98.69 100 VAL A CA 1
ATOM 728 C C . VAL A 1 100 ? 7.544 -5.247 -9.874 1.00 98.69 100 VAL A C 1
ATOM 730 O O . VAL A 1 100 ? 7.377 -5.030 -8.677 1.00 98.69 100 VAL A O 1
ATOM 733 N N . ILE A 1 101 ? 8.031 -6.399 -10.323 1.00 98.56 101 ILE A N 1
ATOM 734 C CA . ILE A 1 101 ? 8.584 -7.435 -9.450 1.00 98.56 101 ILE A CA 1
ATOM 735 C C . ILE A 1 101 ? 10.105 -7.272 -9.493 1.00 98.56 101 ILE A C 1
ATOM 737 O O . ILE A 1 101 ? 10.676 -7.486 -10.563 1.00 98.56 101 ILE A O 1
ATOM 741 N N . PRO A 1 102 ? 10.763 -6.881 -8.385 1.00 98.19 102 PRO A N 1
ATOM 742 C CA . PRO A 1 102 ? 12.191 -6.586 -8.399 1.00 98.19 102 PRO A CA 1
ATOM 743 C C . PRO A 1 102 ? 13.028 -7.829 -8.754 1.00 98.19 102 PRO A C 1
ATOM 745 O O . PRO A 1 102 ? 12.563 -8.962 -8.565 1.00 98.19 102 PRO A O 1
ATOM 748 N N . PRO A 1 103 ? 14.272 -7.638 -9.234 1.00 98.00 103 PRO A N 1
ATOM 749 C CA . PRO A 1 103 ? 15.170 -8.736 -9.566 1.00 98.00 103 PRO A CA 1
ATOM 750 C C . PRO A 1 103 ? 15.398 -9.653 -8.363 1.00 98.00 103 PRO A C 1
ATOM 752 O O . PRO A 1 103 ? 15.485 -9.207 -7.213 1.00 98.00 103 PRO A O 1
ATOM 755 N N . LYS A 1 104 ? 15.552 -10.954 -8.621 1.00 96.12 104 LYS A N 1
ATOM 756 C CA . LYS A 1 104 ? 15.867 -11.927 -7.569 1.00 96.12 104 LYS A CA 1
ATOM 757 C C . LYS A 1 104 ? 17.154 -11.509 -6.844 1.00 96.12 104 LYS A C 1
ATOM 759 O O . LYS A 1 104 ? 18.172 -11.267 -7.479 1.00 96.12 104 LYS A O 1
ATOM 764 N N . GLY A 1 105 ? 17.106 -11.463 -5.514 1.00 92.75 105 GLY A N 1
ATOM 765 C CA . GLY A 1 105 ? 18.247 -11.096 -4.668 1.00 92.75 105 GLY A CA 1
ATOM 766 C C . GLY A 1 105 ? 18.292 -9.621 -4.270 1.00 92.75 105 GLY A C 1
ATOM 767 O O . GLY A 1 105 ? 18.897 -9.311 -3.247 1.00 92.75 105 GLY A O 1
ATOM 768 N N . TRP A 1 106 ? 17.594 -8.729 -4.983 1.00 95.56 106 TRP A N 1
ATOM 769 C CA . TRP A 1 106 ? 17.421 -7.361 -4.504 1.00 95.56 106 TRP A CA 1
ATOM 770 C C . TRP A 1 106 ? 16.535 -7.357 -3.255 1.00 95.56 106 TRP A C 1
ATOM 772 O O . TRP A 1 106 ? 15.450 -7.945 -3.245 1.00 95.56 106 TRP A O 1
ATOM 782 N N . LYS A 1 107 ? 16.995 -6.689 -2.195 1.00 95.19 107 LYS A N 1
ATOM 783 C CA . LYS A 1 107 ? 16.229 -6.480 -0.965 1.00 95.19 107 LYS A CA 1
ATOM 784 C C . LYS A 1 107 ? 16.389 -5.030 -0.496 1.00 95.19 107 LYS A C 1
ATOM 786 O O . LYS A 1 107 ? 17.503 -4.499 -0.539 1.00 95.19 107 LYS A O 1
ATOM 791 N N . PRO A 1 108 ? 15.311 -4.375 -0.033 1.00 95.06 108 PRO A N 1
ATOM 792 C CA . PRO A 1 108 ? 15.396 -3.016 0.496 1.00 95.06 108 PRO A CA 1
ATOM 793 C C . PRO A 1 108 ? 16.052 -2.980 1.882 1.00 95.06 108 PRO A C 1
ATOM 795 O O . PRO A 1 108 ? 16.658 -1.966 2.228 1.00 95.06 108 PRO A O 1
ATOM 798 N N . ARG A 1 109 ? 15.957 -4.087 2.635 1.00 95.19 109 ARG A N 1
ATOM 799 C CA . ARG A 1 109 ? 16.593 -4.282 3.939 1.00 95.19 109 ARG A CA 1
ATOM 800 C C . ARG A 1 109 ? 16.937 -5.743 4.224 1.00 95.19 109 ARG A C 1
ATOM 802 O O . ARG A 1 109 ? 16.381 -6.637 3.580 1.00 95.19 109 ARG A O 1
ATOM 809 N N . GLN A 1 110 ? 17.792 -5.982 5.217 1.00 91.94 110 GLN A N 1
ATOM 810 C CA . GLN A 1 110 ? 18.185 -7.340 5.621 1.00 91.94 110 GLN A CA 1
ATOM 811 C C . GLN A 1 110 ? 17.122 -8.107 6.427 1.00 91.94 110 GLN A C 1
ATOM 813 O O . GLN A 1 110 ? 16.833 -9.258 6.098 1.00 91.94 110 GLN A O 1
ATOM 818 N N . SER A 1 111 ? 16.526 -7.493 7.457 1.00 94.00 111 SER A N 1
ATOM 819 C CA . SER A 1 111 ? 15.507 -8.117 8.326 1.00 94.00 111 SER A CA 1
ATOM 820 C C . SER A 1 111 ? 14.426 -7.117 8.749 1.00 94.00 111 SER A C 1
ATOM 822 O O . SER A 1 111 ? 14.674 -5.916 8.723 1.00 94.00 111 SER A O 1
ATOM 824 N N . TYR A 1 112 ? 13.247 -7.607 9.154 1.00 96.06 112 TYR A N 1
ATOM 825 C CA . TYR A 1 112 ? 12.136 -6.816 9.696 1.00 96.06 112 TYR A CA 1
ATOM 826 C C . TYR A 1 112 ? 11.954 -6.917 11.218 1.00 96.06 112 TYR A C 1
ATOM 828 O O . TYR A 1 112 ? 11.042 -6.288 11.741 1.00 96.06 112 TYR A O 1
ATOM 836 N N . ASP A 1 113 ? 12.825 -7.624 11.939 1.00 91.44 113 ASP A N 1
ATOM 837 C CA . ASP A 1 113 ? 12.642 -7.899 13.378 1.00 91.44 113 ASP A CA 1
ATOM 838 C C . ASP A 1 113 ? 12.609 -6.631 14.254 1.00 91.44 113 ASP A C 1
ATOM 840 O O . ASP A 1 113 ? 12.020 -6.622 15.328 1.00 91.44 113 ASP A O 1
ATOM 844 N N . THR A 1 114 ? 13.196 -5.529 13.779 1.00 90.56 114 THR A N 1
ATOM 845 C CA . THR A 1 114 ? 13.310 -4.272 14.534 1.00 90.56 114 THR A CA 1
ATOM 846 C C . THR A 1 114 ? 12.121 -3.322 14.382 1.00 90.56 114 THR A C 1
ATOM 848 O O . THR A 1 114 ? 12.146 -2.232 14.945 1.00 90.56 114 THR A O 1
ATOM 851 N N . ILE A 1 115 ? 11.091 -3.670 13.598 1.00 96.19 115 ILE A N 1
ATOM 852 C CA . ILE A 1 115 ? 9.989 -2.725 13.326 1.00 96.19 115 ILE A CA 1
ATOM 853 C C . ILE A 1 115 ? 8.956 -2.651 14.443 1.00 96.19 115 ILE A C 1
ATOM 855 O O . ILE A 1 115 ? 8.135 -1.744 14.424 1.00 96.19 115 ILE A O 1
ATOM 859 N N . GLU A 1 116 ? 8.951 -3.599 15.382 1.00 96.31 116 GLU A N 1
ATOM 860 C CA . GLU A 1 116 ? 7.887 -3.702 16.387 1.00 96.31 116 GLU A CA 1
ATOM 861 C C . GLU A 1 116 ? 7.792 -2.466 17.285 1.00 96.31 116 GLU A C 1
ATOM 863 O O . GLU A 1 116 ? 6.690 -2.065 17.650 1.00 96.31 116 GLU A O 1
ATOM 868 N N . GLU A 1 117 ? 8.930 -1.840 17.582 1.00 96.06 117 GLU A N 1
ATOM 869 C CA . GLU A 1 117 ? 9.036 -0.650 18.433 1.00 96.06 117 GLU A CA 1
ATOM 870 C C . GLU A 1 117 ? 8.701 0.655 17.692 1.00 96.06 117 GLU A C 1
ATOM 872 O O . GLU A 1 117 ? 8.574 1.709 18.317 1.00 96.06 117 GLU A O 1
ATOM 877 N N . MET A 1 118 ? 8.537 0.614 16.363 1.00 97.19 118 MET A N 1
ATOM 878 C CA . MET A 1 118 ? 8.154 1.797 15.592 1.00 97.19 118 MET A CA 1
ATOM 879 C C . MET A 1 118 ? 6.779 2.298 16.036 1.00 97.19 118 MET A C 1
ATOM 881 O O . MET A 1 118 ? 5.849 1.517 16.241 1.00 97.19 118 MET A O 1
ATOM 885 N N . VAL A 1 119 ? 6.641 3.617 16.144 1.00 98.31 119 VAL A N 1
ATOM 886 C CA . VAL A 1 119 ? 5.409 4.269 16.592 1.00 98.31 119 VAL A CA 1
ATOM 887 C C . VAL A 1 119 ? 4.524 4.602 15.395 1.00 98.31 119 VAL A C 1
ATOM 889 O O . VAL A 1 119 ? 4.983 5.188 14.418 1.00 98.31 119 VAL A O 1
ATOM 892 N N . ILE A 1 120 ? 3.240 4.273 15.505 1.00 98.62 120 ILE A N 1
ATOM 893 C CA . ILE A 1 120 ? 2.151 4.756 14.658 1.00 98.62 120 ILE A CA 1
ATOM 894 C C . ILE A 1 120 ? 1.511 5.932 15.413 1.00 98.62 120 ILE A C 1
ATOM 896 O O . ILE A 1 120 ? 0.760 5.696 16.364 1.00 98.62 120 ILE A O 1
ATOM 900 N N . PRO A 1 121 ? 1.799 7.197 15.049 1.00 98.50 121 PRO A N 1
ATOM 901 C CA . PRO A 1 121 ? 1.436 8.340 15.892 1.00 98.50 121 PRO A CA 1
ATOM 902 C C . PRO A 1 121 ? -0.074 8.592 15.970 1.00 98.50 121 PRO A C 1
ATOM 904 O O . PRO A 1 121 ? -0.590 8.977 17.020 1.00 98.50 121 PRO A O 1
ATOM 907 N N . ALA A 1 122 ? -0.780 8.377 14.858 1.00 98.38 122 ALA A N 1
ATOM 908 C CA . ALA A 1 122 ? -2.199 8.681 14.707 1.00 98.38 122 ALA A CA 1
ATOM 909 C C . ALA A 1 122 ? -2.921 7.581 13.902 1.00 98.38 122 ALA A C 1
ATOM 911 O O . ALA A 1 122 ? -3.331 7.817 12.767 1.00 98.38 122 ALA A O 1
ATOM 912 N N . PRO A 1 123 ? -3.076 6.361 14.453 1.00 98.62 123 PRO A N 1
ATOM 913 C CA . PRO A 1 123 ? -3.828 5.307 13.779 1.00 98.62 123 PRO A CA 1
ATOM 914 C C . PRO A 1 123 ? -5.279 5.748 13.558 1.00 98.62 123 PRO A C 1
ATOM 916 O O . PRO A 1 123 ? -5.883 6.374 14.431 1.00 98.62 123 PRO A O 1
ATOM 919 N N . ILE A 1 124 ? -5.862 5.396 12.415 1.00 98.69 124 ILE A N 1
ATOM 920 C CA . ILE A 1 124 ? -7.226 5.788 12.042 1.00 98.69 124 ILE A CA 1
ATOM 921 C C . ILE A 1 124 ? -8.153 4.575 12.024 1.00 98.69 124 ILE A C 1
ATOM 923 O O . ILE A 1 124 ? -7.870 3.567 11.390 1.00 98.69 124 ILE A O 1
ATOM 927 N N . MET A 1 125 ? -9.283 4.656 12.718 1.00 98.62 125 MET A N 1
ATOM 928 C CA . MET A 1 125 ? -10.368 3.687 12.580 1.00 98.62 125 MET A CA 1
ATOM 929 C C . MET A 1 125 ? -11.233 4.072 11.384 1.00 98.62 125 MET A C 1
ATOM 931 O O . MET A 1 125 ? -11.716 5.201 11.314 1.00 98.62 125 MET A O 1
ATOM 935 N N . GLN A 1 126 ? -11.427 3.133 10.467 1.00 98.62 126 GLN A N 1
ATOM 936 C CA . GLN A 1 126 ? -12.133 3.345 9.210 1.00 98.62 126 GLN A CA 1
ATOM 937 C C . GLN A 1 126 ? -13.592 2.920 9.374 1.00 98.62 126 GLN A C 1
ATOM 939 O O . GLN A 1 126 ? -13.932 1.740 9.294 1.00 98.62 126 GLN A O 1
ATOM 944 N N . VAL A 1 127 ? -14.462 3.886 9.658 1.00 98.44 127 VAL A N 1
ATOM 945 C CA . VAL A 1 127 ? -15.902 3.651 9.770 1.00 98.44 127 VAL A CA 1
ATOM 946 C C . VAL A 1 127 ? -16.506 3.731 8.379 1.00 98.44 127 VAL A C 1
ATOM 948 O O . VAL A 1 127 ? -16.480 4.789 7.755 1.00 98.44 127 VAL A O 1
ATOM 951 N N . VAL A 1 128 ? -17.043 2.618 7.889 1.00 98.44 128 VAL A N 1
ATOM 952 C CA . VAL A 1 128 ? -17.662 2.549 6.564 1.00 98.44 128 VAL A CA 1
ATOM 953 C C . VAL A 1 128 ? -19.176 2.478 6.701 1.00 98.44 128 VAL A C 1
ATOM 955 O O . VAL A 1 128 ? -19.707 1.687 7.477 1.00 98.44 128 VAL A O 1
ATOM 958 N N . THR A 1 129 ? -19.868 3.293 5.913 1.00 97.56 129 THR A N 1
ATOM 959 C CA . THR A 1 129 ? -21.330 3.303 5.782 1.00 97.56 129 THR A CA 1
ATOM 960 C C . THR A 1 129 ? -21.712 3.176 4.310 1.00 97.56 129 THR A C 1
ATOM 962 O O . THR A 1 129 ? -20.898 3.465 3.434 1.00 97.56 129 THR A O 1
ATOM 965 N N . GLY A 1 130 ? -22.931 2.722 4.022 1.00 96.44 130 GLY A N 1
ATOM 966 C CA . GLY A 1 130 ? -23.414 2.499 2.656 1.00 96.44 130 GLY A CA 1
ATOM 967 C C . GLY A 1 130 ? -23.818 1.049 2.397 1.00 96.44 130 GLY A C 1
ATOM 968 O O . GLY A 1 130 ? -23.793 0.210 3.298 1.00 96.44 130 GLY A O 1
ATOM 969 N N . GLN A 1 131 ? -24.248 0.769 1.169 1.00 96.12 131 GLN A N 1
ATOM 970 C CA . GLN A 1 131 ? -24.795 -0.526 0.763 1.00 96.12 131 GLN A CA 1
ATOM 971 C C . GLN A 1 131 ? -24.760 -0.703 -0.759 1.00 96.12 131 GLN A C 1
ATOM 973 O O . GLN A 1 131 ? -24.532 0.246 -1.507 1.00 96.12 131 GLN A O 1
ATOM 978 N N . SER A 1 132 ? -25.009 -1.931 -1.225 1.00 95.12 132 SER A N 1
ATOM 979 C CA . SER A 1 132 ? -25.130 -2.264 -2.655 1.00 95.12 132 SER A CA 1
ATOM 980 C C . SER A 1 132 ? -23.934 -1.820 -3.512 1.00 95.12 132 SER A C 1
ATOM 982 O O . SER A 1 132 ? -24.100 -1.418 -4.659 1.00 95.12 132 SER A O 1
ATOM 984 N N . GLY A 1 133 ? -22.722 -1.898 -2.955 1.00 95.19 133 GLY A N 1
ATOM 985 C CA . GLY A 1 133 ? -21.480 -1.556 -3.656 1.00 95.19 133 GLY A CA 1
ATOM 986 C C . GLY A 1 133 ? -21.098 -0.073 -3.615 1.00 95.19 133 GLY A C 1
ATOM 987 O O . GLY A 1 133 ? -20.029 0.272 -4.109 1.00 95.19 133 GLY A O 1
ATOM 988 N N . LEU A 1 134 ? -21.918 0.790 -3.007 1.00 97.69 134 LEU A N 1
ATOM 989 C CA . LEU A 1 134 ? -21.626 2.209 -2.827 1.00 97.69 134 LEU A CA 1
ATOM 990 C C . LEU A 1 134 ? -21.434 2.524 -1.344 1.00 97.69 134 LEU A C 1
ATOM 992 O O . LEU A 1 134 ? -22.335 2.306 -0.531 1.00 97.69 134 LEU A O 1
ATOM 996 N N . PHE A 1 135 ? -20.259 3.050 -1.001 1.00 97.69 135 PHE A N 1
ATOM 997 C CA . PHE A 1 135 ? -19.856 3.268 0.382 1.00 97.69 135 PHE A CA 1
ATOM 998 C C . PHE A 1 135 ? -19.180 4.623 0.584 1.00 97.69 135 PHE A C 1
ATOM 1000 O O . PHE A 1 135 ? -18.550 5.169 -0.320 1.00 97.69 135 PHE A O 1
ATOM 1007 N N . THR A 1 136 ? -19.265 5.125 1.811 1.00 98.19 136 THR A N 1
ATOM 1008 C CA . THR A 1 136 ? -18.513 6.278 2.304 1.00 98.19 136 THR A CA 1
ATOM 1009 C C . THR A 1 136 ? -17.728 5.855 3.537 1.00 98.19 136 THR A C 1
ATOM 1011 O O . THR A 1 136 ? -18.282 5.240 4.452 1.00 98.19 136 THR A O 1
ATOM 1014 N N . GLN A 1 137 ? -16.436 6.181 3.558 1.00 98.50 137 GLN A N 1
ATOM 1015 C CA . GLN A 1 137 ? -15.544 5.911 4.681 1.00 98.50 137 GLN A CA 1
ATOM 1016 C C . GLN A 1 137 ? -15.226 7.206 5.432 1.00 98.50 137 GLN A C 1
ATOM 1018 O O . GLN A 1 137 ? -14.805 8.191 4.829 1.00 98.50 137 GLN A O 1
ATOM 1023 N N . TYR A 1 138 ? -15.356 7.163 6.755 1.00 97.62 138 TYR A N 1
ATOM 1024 C CA . TYR A 1 138 ? -14.933 8.205 7.683 1.00 97.62 138 TYR A CA 1
ATOM 1025 C C . TYR A 1 138 ? -13.757 7.705 8.521 1.00 97.62 138 TYR A C 1
ATOM 1027 O O . TYR A 1 138 ? -13.728 6.547 8.943 1.00 97.62 138 TYR A O 1
ATOM 1035 N N . ASN A 1 139 ? -12.800 8.587 8.800 1.00 98.50 139 ASN A N 1
ATOM 1036 C CA . ASN A 1 139 ? -11.607 8.251 9.571 1.00 98.50 139 ASN A CA 1
ATOM 1037 C C . ASN A 1 139 ? -11.711 8.846 10.980 1.00 98.50 139 ASN A C 1
ATOM 1039 O O . ASN A 1 139 ? -11.811 10.059 11.140 1.00 98.50 139 ASN A O 1
ATOM 1043 N N . ILE A 1 140 ? -11.658 7.993 12.005 1.00 98.25 140 ILE A N 1
ATOM 1044 C CA . ILE A 1 140 ? -11.646 8.406 13.414 1.00 98.25 140 ILE A CA 1
ATOM 1045 C C . ILE A 1 140 ? -10.260 8.138 13.990 1.00 98.25 140 ILE A C 1
ATOM 1047 O O . ILE A 1 140 ? -9.881 6.981 14.184 1.00 98.25 140 ILE A O 1
ATOM 1051 N N . GLN A 1 141 ? -9.519 9.198 14.304 1.00 98.56 141 GLN A N 1
ATOM 1052 C CA . GLN A 1 141 ? -8.201 9.080 14.921 1.00 98.56 141 GLN A CA 1
ATOM 1053 C C . GLN A 1 141 ? -8.280 8.363 16.280 1.00 98.56 141 GLN A C 1
ATOM 1055 O O . GLN A 1 141 ? -9.174 8.599 17.097 1.00 98.56 141 GLN A O 1
ATOM 1060 N N . LYS A 1 142 ? -7.326 7.466 16.520 1.00 98.50 142 LYS A N 1
ATOM 1061 C CA . LYS A 1 142 ? -7.136 6.721 17.765 1.00 98.50 142 LYS A CA 1
ATOM 1062 C C . LYS A 1 142 ? -5.827 7.138 18.434 1.00 98.50 142 LYS A C 1
ATOM 1064 O O . LYS A 1 142 ? -5.037 7.906 17.887 1.00 98.50 142 LYS A O 1
ATOM 1069 N N . LYS A 1 143 ? -5.627 6.660 19.663 1.00 98.31 143 LYS A N 1
ATOM 1070 C CA . LYS A 1 143 ? -4.393 6.908 20.414 1.00 98.31 143 LYS A CA 1
ATOM 1071 C C . LYS A 1 143 ? -3.212 6.227 19.721 1.00 98.31 143 LYS A C 1
ATOM 1073 O O . LYS A 1 143 ? -3.384 5.151 19.152 1.00 98.31 143 LYS A O 1
ATOM 1078 N N . SER A 1 144 ? -2.049 6.870 19.810 1.00 98.50 144 SER A N 1
ATOM 1079 C CA . SER A 1 144 ? -0.770 6.330 19.348 1.00 98.50 144 SER A CA 1
ATOM 1080 C C . SER A 1 144 ? -0.549 4.907 19.866 1.00 98.50 144 SER A C 1
ATOM 1082 O O . SER A 1 144 ? -0.940 4.590 20.992 1.00 98.50 144 SER A O 1
ATOM 1084 N N . MET A 1 145 ? 0.065 4.070 19.036 1.00 98.69 145 MET A N 1
ATOM 1085 C CA . MET A 1 145 ? 0.453 2.702 19.378 1.00 98.69 145 MET A CA 1
ATOM 1086 C C . MET A 1 145 ? 1.720 2.311 18.624 1.00 98.69 145 MET A C 1
ATOM 1088 O O . MET A 1 145 ? 2.063 2.907 17.606 1.00 98.69 145 MET A O 1
ATOM 1092 N N . THR A 1 146 ? 2.404 1.288 19.099 1.00 98.50 146 THR A N 1
ATOM 1093 C CA . THR A 1 146 ? 3.530 0.664 18.404 1.00 98.50 146 THR A CA 1
ATOM 1094 C C . THR A 1 146 ? 3.050 -0.267 17.288 1.00 98.50 146 THR A C 1
ATOM 1096 O O . THR A 1 146 ? 1.919 -0.766 17.296 1.00 98.50 146 THR A O 1
ATOM 1099 N N . VAL A 1 147 ? 3.922 -0.563 16.324 1.00 98.50 147 VAL A N 1
ATOM 1100 C CA . VAL A 1 147 ? 3.670 -1.591 15.301 1.00 98.50 147 VAL A CA 1
ATOM 1101 C C . VAL A 1 147 ? 3.462 -2.967 15.944 1.00 98.50 147 VAL A C 1
ATOM 1103 O O . VAL A 1 147 ? 2.637 -3.745 15.463 1.00 98.50 147 VAL A O 1
ATOM 1106 N N . GLY A 1 148 ? 4.156 -3.270 17.046 1.00 98.44 148 GLY A N 1
ATOM 1107 C CA . GLY A 1 148 ? 3.970 -4.498 17.821 1.00 98.44 148 GLY A CA 1
ATOM 1108 C C . GLY A 1 148 ? 2.552 -4.632 18.385 1.00 98.44 148 GLY A C 1
ATOM 1109 O O . GLY A 1 148 ? 1.905 -5.664 18.181 1.00 98.44 148 GLY A O 1
ATOM 1110 N N . GLU A 1 149 ? 2.033 -3.579 19.022 1.00 98.62 149 GLU A N 1
ATOM 1111 C CA . GLU A 1 149 ? 0.644 -3.519 19.507 1.00 98.62 149 GLU A CA 1
ATOM 1112 C C . GLU A 1 149 ? -0.360 -3.613 18.352 1.00 98.62 149 GLU A C 1
ATOM 1114 O O . GLU A 1 149 ? -1.311 -4.396 18.413 1.00 98.62 149 GLU A O 1
ATOM 1119 N N . TYR A 1 150 ? -0.117 -2.889 17.255 1.00 98.69 150 TYR A N 1
ATOM 1120 C CA . TYR A 1 150 ? -0.955 -2.953 16.059 1.00 98.69 150 TYR A CA 1
ATOM 1121 C C . TYR A 1 150 ? -1.002 -4.367 15.461 1.00 98.69 150 TYR A C 1
ATOM 1123 O O . TYR A 1 150 ? -2.072 -4.855 15.101 1.00 98.69 150 TYR A O 1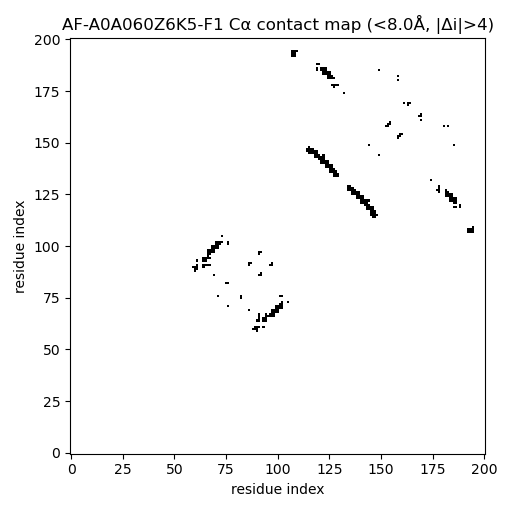
ATOM 1131 N N . ARG A 1 151 ? 0.132 -5.077 15.405 1.00 98.44 151 ARG A N 1
ATOM 1132 C CA . ARG A 1 151 ? 0.198 -6.471 14.940 1.00 98.44 151 ARG A CA 1
ATOM 1133 C C . ARG A 1 151 ? -0.601 -7.408 15.842 1.00 98.44 151 ARG A C 1
ATOM 1135 O O . ARG A 1 151 ? -1.272 -8.305 15.331 1.00 98.44 151 ARG A O 1
ATOM 1142 N N . GLN A 1 152 ? -0.526 -7.238 17.163 1.00 98.44 152 GLN A N 1
ATOM 1143 C CA . GLN A 1 152 ? -1.338 -8.026 18.096 1.00 98.44 152 GLN A CA 1
ATOM 1144 C C . GLN A 1 152 ? -2.831 -7.766 17.866 1.00 98.44 152 GLN A C 1
ATOM 1146 O O . GLN A 1 152 ? -3.617 -8.711 17.800 1.00 98.44 152 GLN A O 1
ATOM 1151 N N . LEU A 1 153 ? -3.211 -6.502 17.656 1.00 98.38 153 LEU A N 1
ATOM 1152 C CA . LEU A 1 153 ? -4.585 -6.120 17.353 1.00 98.38 153 LEU A CA 1
ATOM 1153 C C . LEU A 1 153 ? -5.075 -6.736 16.036 1.00 98.38 153 LEU A C 1
ATOM 1155 O O . LEU A 1 153 ? -6.128 -7.373 16.025 1.00 98.38 153 LEU A O 1
ATOM 1159 N N . ALA A 1 154 ? -4.296 -6.614 14.959 1.00 98.56 154 ALA A N 1
ATOM 1160 C CA . ALA A 1 154 ? -4.614 -7.155 13.638 1.00 98.56 154 ALA A CA 1
ATOM 1161 C C . ALA A 1 154 ? -4.754 -8.688 13.635 1.00 98.56 154 ALA A C 1
ATOM 1163 O O . ALA A 1 154 ? -5.539 -9.228 12.865 1.00 98.56 154 ALA A O 1
ATOM 1164 N N . ASN A 1 155 ? -4.034 -9.394 14.515 1.00 98.50 155 ASN A N 1
ATOM 1165 C CA . ASN A 1 155 ? -4.122 -10.853 14.659 1.00 98.50 155 ASN A CA 1
ATOM 1166 C C . ASN A 1 155 ? -5.117 -11.317 15.734 1.00 98.50 155 ASN A C 1
ATOM 1168 O O . ASN A 1 155 ? -5.311 -12.521 15.919 1.00 98.50 155 ASN A O 1
ATOM 1172 N N . SER A 1 156 ? -5.759 -10.393 16.449 1.00 98.44 156 SER A N 1
ATOM 1173 C CA . SER A 1 156 ? -6.791 -10.735 17.425 1.00 98.44 156 SER A CA 1
ATOM 1174 C C . SER A 1 156 ? -8.009 -11.364 16.744 1.00 98.44 156 SER A C 1
ATOM 1176 O O . SER A 1 156 ? -8.268 -11.145 15.561 1.00 98.44 156 SER A O 1
ATOM 1178 N N . ARG A 1 157 ? -8.821 -12.098 17.513 1.00 97.12 157 ARG A N 1
ATOM 1179 C CA . ARG A 1 157 ? -10.053 -12.739 17.018 1.00 97.12 157 ARG A CA 1
ATOM 1180 C C . ARG A 1 157 ? -11.005 -11.770 16.302 1.00 97.12 157 ARG A C 1
ATOM 1182 O O . ARG A 1 157 ? -11.775 -12.209 15.456 1.00 97.12 157 ARG A O 1
ATOM 1189 N N . THR A 1 158 ? -10.971 -10.489 16.663 1.00 96.69 158 THR A N 1
ATOM 1190 C CA . THR A 1 158 ? -11.861 -9.460 16.115 1.00 96.69 158 THR A CA 1
ATOM 1191 C C . THR A 1 158 ? -11.435 -8.985 14.727 1.00 96.69 158 THR A C 1
ATOM 1193 O O . THR A 1 158 ? -12.300 -8.735 13.895 1.00 96.69 158 THR A O 1
ATOM 1196 N N . TYR A 1 159 ? -10.129 -8.855 14.475 1.00 98.12 159 TYR A N 1
ATOM 1197 C CA . TYR A 1 159 ? -9.603 -8.196 13.268 1.00 98.12 159 TYR A CA 1
ATOM 1198 C C . TYR A 1 159 ? -8.834 -9.129 12.331 1.00 98.12 159 TYR A C 1
ATOM 1200 O O . TYR A 1 159 ? -8.484 -8.719 11.224 1.00 98.12 159 TYR A O 1
ATOM 1208 N N . CYS A 1 160 ? -8.563 -10.368 12.750 1.00 98.12 160 CYS A N 1
ATOM 1209 C CA . CYS A 1 160 ? -7.803 -11.299 11.934 1.00 98.12 160 CYS A CA 1
ATOM 1210 C C . CYS A 1 160 ? -8.520 -11.633 10.624 1.00 98.12 160 CYS A C 1
ATOM 1212 O O . CYS A 1 160 ? -9.749 -11.612 10.513 1.00 98.12 160 CYS A O 1
ATOM 1214 N N . THR A 1 161 ? -7.726 -11.969 9.609 1.00 98.44 161 THR A N 1
ATOM 1215 C CA . THR A 1 161 ? -8.251 -12.363 8.306 1.00 98.44 161 THR A CA 1
ATOM 1216 C C . THR A 1 161 ? -9.184 -13.570 8.462 1.00 98.44 161 THR A C 1
ATOM 1218 O O . THR A 1 161 ? -8.774 -14.593 9.023 1.00 98.44 161 THR A O 1
ATOM 1221 N N . PRO A 1 162 ? -10.430 -13.509 7.957 1.00 98.06 162 PRO A N 1
ATOM 1222 C CA . PRO A 1 162 ? -11.337 -14.643 8.043 1.00 98.06 162 PRO A CA 1
ATOM 1223 C C . PRO A 1 162 ? -10.800 -15.806 7.205 1.00 98.06 162 PRO A C 1
ATOM 1225 O O . PRO A 1 162 ? -10.128 -15.606 6.191 1.00 98.06 162 PRO A O 1
ATOM 1228 N N . ARG A 1 163 ? -11.141 -17.043 7.582 1.00 98.06 163 ARG A N 1
ATOM 1229 C CA . ARG A 1 163 ? -10.816 -18.226 6.767 1.00 98.06 163 ARG A CA 1
ATOM 1230 C C . ARG A 1 163 ? -11.385 -18.058 5.361 1.00 98.06 163 ARG A C 1
ATOM 1232 O O . ARG A 1 163 ? -12.557 -17.711 5.221 1.00 98.06 163 ARG A O 1
ATOM 1239 N N . HIS A 1 164 ? -10.589 -18.336 4.339 1.00 98.38 164 HIS A N 1
ATOM 1240 C CA . HIS A 1 164 ? -10.966 -18.219 2.932 1.00 98.38 164 HIS A CA 1
ATOM 1241 C C . HIS A 1 164 ? -10.212 -19.255 2.096 1.00 98.38 164 HIS A C 1
ATOM 1243 O O . HIS A 1 164 ? -9.161 -19.736 2.516 1.00 98.38 164 HIS A O 1
ATOM 1249 N N . LYS A 1 165 ? -10.778 -19.635 0.947 1.00 97.50 165 LYS A N 1
ATOM 1250 C CA . LYS A 1 165 ? -10.191 -20.659 0.061 1.00 97.50 165 LYS A CA 1
ATOM 1251 C C . LYS A 1 165 ? -9.230 -20.095 -0.993 1.00 97.50 165 LYS A C 1
ATOM 1253 O O . LYS A 1 165 ? -8.258 -20.750 -1.344 1.00 97.50 165 LYS A O 1
ATOM 1258 N N . ASP A 1 166 ? -9.524 -18.907 -1.506 1.00 98.44 166 ASP A N 1
ATOM 1259 C CA . ASP A 1 166 ? -8.832 -18.240 -2.607 1.00 98.44 166 ASP A CA 1
ATOM 1260 C C . ASP A 1 166 ? -9.044 -16.718 -2.503 1.00 98.44 166 ASP A C 1
ATOM 1262 O O . ASP A 1 166 ? -9.761 -16.241 -1.612 1.00 98.44 166 ASP A O 1
ATOM 1266 N N . PHE A 1 167 ? -8.400 -15.950 -3.386 1.00 98.25 167 PHE A N 1
ATOM 1267 C CA . PHE A 1 167 ? -8.524 -14.490 -3.392 1.00 98.25 167 PHE A CA 1
ATOM 1268 C C . PHE A 1 167 ? -9.954 -14.029 -3.689 1.00 98.25 167 PHE A C 1
ATOM 1270 O O . PHE A 1 167 ? -10.428 -13.118 -3.017 1.00 98.25 167 PHE A O 1
ATOM 1277 N N . ASP A 1 168 ? -10.672 -14.697 -4.594 1.00 98.44 168 ASP A N 1
ATOM 1278 C CA . ASP A 1 168 ? -12.051 -14.329 -4.938 1.00 98.44 168 ASP A CA 1
ATOM 1279 C C . ASP A 1 168 ? -13.005 -14.514 -3.745 1.00 98.44 168 ASP A C 1
ATOM 1281 O O . ASP A 1 168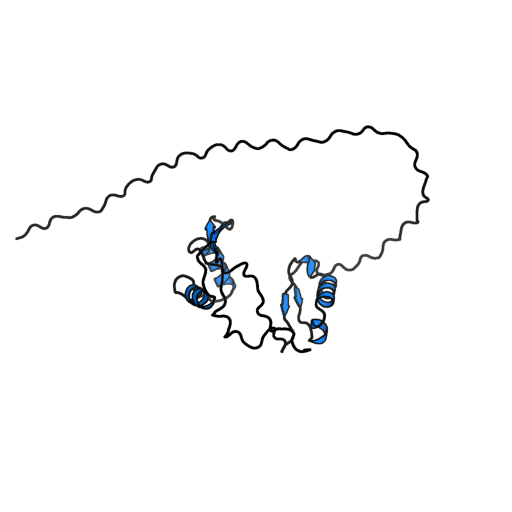 ? -13.950 -13.752 -3.548 1.00 98.44 168 ASP A O 1
ATOM 1285 N N . ASP A 1 169 ? -12.800 -15.552 -2.929 1.00 98.62 169 ASP A N 1
ATOM 1286 C CA . ASP A 1 169 ? -13.559 -15.760 -1.694 1.00 98.62 169 ASP A CA 1
ATOM 1287 C C . ASP A 1 169 ? -13.261 -14.694 -0.642 1.00 98.62 169 ASP A C 1
ATOM 1289 O O . ASP A 1 169 ? -14.183 -14.208 0.018 1.00 98.62 169 ASP A O 1
ATOM 1293 N N . LEU A 1 170 ? -11.995 -14.295 -0.508 1.00 98.62 170 LEU A N 1
ATOM 1294 C CA . LEU A 1 170 ? -11.624 -13.203 0.383 1.00 98.62 170 LEU A CA 1
ATOM 1295 C C . LEU A 1 170 ? -12.187 -11.859 -0.101 1.00 98.62 170 LEU A C 1
ATOM 1297 O O . LEU A 1 170 ? -12.709 -11.107 0.715 1.00 98.62 170 LEU A O 1
ATOM 1301 N N . GLU A 1 171 ? -12.162 -11.587 -1.406 1.00 98.50 171 GLU A N 1
ATOM 1302 C CA . GLU A 1 171 ? -12.743 -10.383 -2.011 1.00 98.50 171 GLU A CA 1
ATOM 1303 C C . GLU A 1 171 ? -14.262 -10.321 -1.794 1.00 98.50 171 GLU A C 1
ATOM 1305 O O . GLU A 1 171 ? -14.787 -9.306 -1.332 1.00 98.50 171 GLU A O 1
ATOM 1310 N N . ARG A 1 172 ? -14.983 -11.429 -2.023 1.00 98.31 172 ARG A N 1
ATOM 1311 C CA . ARG A 1 172 ? -16.421 -11.509 -1.708 1.00 98.31 172 ARG A CA 1
ATOM 1312 C C . ARG A 1 172 ? -16.693 -11.227 -0.232 1.00 98.31 172 ARG A C 1
ATOM 1314 O O . ARG A 1 172 ? -17.655 -10.534 0.093 1.00 98.31 172 ARG A O 1
ATOM 1321 N N . LYS A 1 173 ? -15.864 -11.758 0.673 1.00 98.25 173 LYS A N 1
ATOM 1322 C CA . LYS A 1 173 ? -15.981 -11.508 2.118 1.00 98.25 173 LYS A CA 1
ATOM 1323 C C . LYS A 1 173 ? -15.655 -10.065 2.481 1.00 98.25 173 LYS A C 1
ATOM 1325 O O . LYS A 1 173 ? -16.338 -9.535 3.351 1.00 98.25 173 LYS A O 1
ATOM 1330 N N . TYR A 1 174 ? -14.677 -9.445 1.829 1.00 98.25 174 TYR A N 1
ATOM 1331 C CA . TYR A 1 174 ? -14.347 -8.037 2.017 1.00 98.25 174 TYR A CA 1
ATOM 1332 C C . TYR A 1 174 ? -15.563 -7.159 1.703 1.00 98.25 174 TYR A C 1
ATOM 1334 O O . TYR A 1 174 ? -16.091 -6.510 2.602 1.00 98.25 174 TYR A O 1
ATOM 1342 N N . TRP A 1 175 ? -16.095 -7.236 0.478 1.00 98.00 175 TRP A N 1
ATOM 1343 C CA . TRP A 1 175 ? -17.230 -6.403 0.063 1.00 98.00 175 TRP A CA 1
ATOM 1344 C C . TRP A 1 175 ? -18.515 -6.697 0.838 1.00 98.00 175 TRP A C 1
ATOM 1346 O O . TRP A 1 175 ? -19.275 -5.780 1.140 1.00 98.00 175 TRP A O 1
ATOM 1356 N N . LYS A 1 176 ? -18.755 -7.963 1.204 1.00 96.69 176 LYS A N 1
ATOM 1357 C CA . LYS A 1 176 ? -19.928 -8.347 2.000 1.00 96.69 176 LYS A CA 1
ATOM 1358 C C . LYS A 1 176 ? -19.878 -7.804 3.427 1.00 96.69 176 LYS A C 1
ATOM 1360 O O . LYS A 1 176 ? -20.935 -7.547 3.992 1.00 96.69 176 LYS A O 1
ATOM 1365 N N . ASN A 1 177 ? -18.686 -7.698 4.022 1.00 96.62 177 ASN A N 1
ATOM 1366 C CA . ASN A 1 177 ? -18.543 -7.427 5.453 1.00 96.62 177 ASN A CA 1
ATOM 1367 C C . ASN A 1 177 ? -17.956 -6.053 5.801 1.00 96.62 177 ASN A C 1
ATOM 1369 O O . ASN A 1 177 ? -17.746 -5.773 6.981 1.00 96.62 177 ASN A O 1
ATOM 1373 N N . LEU A 1 178 ? -17.714 -5.207 4.798 1.00 96.19 178 LEU A N 1
ATOM 1374 C CA . LEU A 1 178 ? -17.008 -3.931 4.925 1.00 96.19 178 LEU A CA 1
ATOM 1375 C C . LEU A 1 178 ? -17.567 -2.994 6.018 1.00 96.19 178 LEU A C 1
ATOM 1377 O O . LEU A 1 178 ? -16.814 -2.213 6.589 1.00 96.19 178 LEU A O 1
ATOM 1381 N N . THR A 1 179 ? -18.863 -3.078 6.334 1.00 96.81 179 THR A N 1
ATOM 1382 C CA . THR A 1 179 ? -19.551 -2.194 7.291 1.00 96.81 179 THR A CA 1
ATOM 1383 C C . THR A 1 179 ? -19.702 -2.769 8.708 1.00 96.81 179 THR A C 1
ATOM 1385 O O . THR A 1 179 ? -20.170 -2.055 9.590 1.00 96.81 179 THR A O 1
ATOM 1388 N N . PHE A 1 180 ? -19.331 -4.033 8.971 1.00 94.31 180 PHE A N 1
ATOM 1389 C CA . PHE A 1 180 ? -19.597 -4.663 10.280 1.00 94.31 180 PHE A CA 1
ATOM 1390 C C . PHE A 1 180 ? -18.571 -4.315 11.356 1.00 94.31 180 PHE A C 1
ATOM 1392 O O . PHE A 1 180 ? -18.934 -4.006 12.488 1.00 94.31 180 PHE A O 1
ATOM 1399 N N . VAL A 1 181 ? -17.286 -4.418 11.024 1.00 96.25 181 VAL A N 1
ATOM 1400 C CA . VAL A 1 181 ? -16.184 -4.135 11.948 1.00 96.25 181 VAL A CA 1
ATOM 1401 C C . VAL A 1 181 ? -15.331 -3.059 11.309 1.00 96.25 181 VAL A C 1
ATOM 1403 O O . VAL A 1 181 ? -14.788 -3.274 10.232 1.00 96.25 181 VAL A O 1
ATOM 1406 N N . SER A 1 182 ? -15.202 -1.911 11.973 1.00 98.12 182 SER A N 1
ATOM 1407 C CA . SER A 1 182 ? -14.341 -0.821 11.513 1.00 98.12 182 SER A CA 1
ATOM 1408 C C . SER A 1 182 ? -12.872 -1.162 11.784 1.00 98.12 182 SER A C 1
ATOM 1410 O O . SER A 1 182 ? -12.476 -1.182 12.955 1.00 98.12 182 SER A O 1
ATOM 1412 N N . PRO A 1 183 ? -12.048 -1.446 10.756 1.00 98.44 183 PRO A N 1
ATOM 1413 C CA . PRO A 1 183 ? -10.641 -1.755 10.966 1.00 98.44 183 PRO A CA 1
ATOM 1414 C C . PRO A 1 183 ? -9.876 -0.511 11.425 1.00 98.44 183 PRO A C 1
ATOM 1416 O O . PRO A 1 183 ? -10.324 0.624 11.250 1.00 98.44 183 PRO A O 1
ATOM 1419 N N . ILE A 1 184 ? -8.698 -0.728 12.006 1.00 98.69 184 ILE A N 1
ATOM 1420 C CA . ILE A 1 184 ? -7.738 0.337 12.306 1.00 98.69 184 ILE A CA 1
ATOM 1421 C C . ILE A 1 184 ? -6.635 0.280 11.254 1.00 98.69 184 ILE A C 1
ATOM 1423 O O . ILE A 1 184 ? -6.138 -0.802 10.963 1.00 98.69 184 ILE A O 1
ATOM 1427 N N . TYR A 1 185 ? -6.243 1.431 10.715 1.00 98.75 185 TYR A N 1
ATOM 1428 C CA . TYR A 1 185 ? -5.182 1.573 9.730 1.00 98.75 185 TYR A CA 1
ATOM 1429 C C . TYR A 1 185 ? -4.091 2.521 10.248 1.00 98.75 185 TYR A C 1
ATOM 1431 O O . TYR A 1 185 ? -4.363 3.659 10.629 1.00 98.75 185 TYR A O 1
ATOM 1439 N N . GLY A 1 186 ? -2.844 2.044 10.286 1.00 98.31 186 GLY A N 1
ATOM 1440 C CA . GLY A 1 186 ? -1.660 2.848 10.611 1.00 98.31 186 GLY A CA 1
ATOM 1441 C C . GLY A 1 186 ? -1.134 3.622 9.401 1.00 98.31 186 GLY A C 1
ATOM 1442 O O . GLY A 1 186 ? -0.037 3.336 8.928 1.00 98.31 186 GLY A O 1
ATOM 1443 N N . ALA A 1 187 ? -1.948 4.533 8.869 1.00 97.88 187 ALA A N 1
ATOM 1444 C CA . ALA A 1 187 ? -1.616 5.355 7.706 1.00 97.88 187 ALA A CA 1
ATOM 1445 C C . ALA A 1 187 ? -0.695 6.535 8.059 1.00 97.88 187 ALA A C 1
ATOM 1447 O O . ALA A 1 187 ? -0.528 6.874 9.230 1.00 97.88 187 ALA A O 1
ATOM 1448 N N . ASP A 1 188 ? -0.129 7.164 7.026 1.00 96.81 188 ASP A N 1
ATOM 1449 C CA . ASP A 1 188 ? 0.536 8.475 7.093 1.00 96.81 188 ASP A CA 1
ATOM 1450 C C . ASP A 1 188 ? 1.675 8.579 8.127 1.00 96.81 188 ASP A C 1
ATOM 1452 O O . ASP A 1 188 ? 1.945 9.634 8.702 1.00 96.81 188 ASP A O 1
ATOM 1456 N N . VAL A 1 189 ? 2.381 7.467 8.357 1.00 97.31 189 VAL A N 1
ATOM 1457 C CA . VAL A 1 189 ? 3.561 7.419 9.227 1.00 97.31 189 VAL A CA 1
ATOM 1458 C C . VAL A 1 189 ? 4.787 7.904 8.454 1.00 97.31 189 VAL A C 1
ATOM 1460 O O . VAL A 1 189 ? 5.306 7.205 7.584 1.00 97.31 189 VAL A O 1
ATOM 1463 N N . SER A 1 190 ? 5.281 9.093 8.795 1.00 96.88 190 SER A N 1
ATOM 1464 C CA . SER A 1 190 ? 6.527 9.631 8.242 1.00 96.88 190 SER A CA 1
ATOM 1465 C C . SER A 1 190 ? 7.728 8.751 8.600 1.00 96.88 190 SER A C 1
ATOM 1467 O O . SER A 1 190 ? 8.032 8.551 9.776 1.00 96.88 190 SER A O 1
ATOM 1469 N N . GLY A 1 191 ? 8.451 8.263 7.591 1.00 93.56 191 GLY A N 1
ATOM 1470 C CA . GLY A 1 191 ? 9.672 7.480 7.778 1.00 93.56 191 GLY A CA 1
ATOM 1471 C C . GLY A 1 191 ? 10.025 6.614 6.570 1.00 93.56 191 GLY A C 1
ATOM 1472 O O . GLY A 1 191 ? 9.353 6.639 5.543 1.00 93.56 191 GLY A O 1
ATOM 1473 N N . SER A 1 192 ? 11.097 5.831 6.700 1.00 95.00 192 SER A N 1
ATOM 1474 C CA . SER A 1 192 ? 11.491 4.803 5.733 1.00 95.00 192 SER A CA 1
ATOM 1475 C C . SER A 1 192 ? 12.014 3.573 6.467 1.00 95.00 192 SER A C 1
ATOM 1477 O O . SER A 1 192 ? 12.672 3.690 7.497 1.00 95.00 192 SER A O 1
ATOM 1479 N N . ILE A 1 193 ? 11.732 2.395 5.913 1.00 95.44 193 ILE A N 1
ATOM 1480 C CA . ILE A 1 193 ? 12.251 1.102 6.388 1.00 95.44 193 ILE A CA 1
ATOM 1481 C C . ILE A 1 193 ? 13.325 0.525 5.451 1.00 95.44 193 ILE A C 1
ATOM 1483 O O . ILE A 1 193 ? 13.675 -0.649 5.563 1.00 95.44 193 ILE A O 1
ATOM 1487 N N . TYR A 1 194 ? 13.812 1.321 4.494 1.00 95.44 194 TYR A N 1
ATOM 1488 C CA . TYR A 1 194 ? 14.962 0.962 3.664 1.00 95.44 194 TYR A CA 1
ATOM 1489 C C . TYR A 1 194 ? 16.243 1.102 4.488 1.00 95.44 194 TYR A C 1
ATOM 1491 O O . TYR A 1 194 ? 16.401 2.085 5.212 1.00 95.44 194 TYR A O 1
ATOM 1499 N N . ASP A 1 195 ? 17.169 0.150 4.346 1.00 92.62 195 ASP A N 1
ATOM 1500 C CA . ASP A 1 195 ? 18.495 0.297 4.950 1.00 92.62 195 ASP A CA 1
ATOM 1501 C C . ASP A 1 195 ? 19.176 1.558 4.383 1.00 92.62 195 ASP A C 1
ATOM 1503 O O . ASP A 1 195 ? 19.070 1.809 3.171 1.00 92.62 195 ASP A O 1
ATOM 1507 N N . PRO A 1 196 ? 19.887 2.345 5.215 1.00 87.81 196 PRO A N 1
ATOM 1508 C CA . PRO A 1 196 ? 20.629 3.506 4.749 1.00 87.81 196 PRO A CA 1
ATOM 1509 C C . PRO A 1 196 ? 21.544 3.154 3.575 1.00 87.81 196 PRO A C 1
ATOM 1511 O O . PRO A 1 196 ? 22.150 2.082 3.528 1.00 87.81 196 PRO A O 1
ATOM 1514 N N . VAL A 1 197 ? 21.678 4.080 2.627 1.00 71.94 197 VAL A N 1
ATOM 1515 C CA . VAL A 1 197 ? 22.585 3.946 1.478 1.00 71.94 197 VAL A CA 1
ATOM 1516 C C . VAL A 1 197 ? 24.021 4.234 1.936 1.00 71.94 197 VAL A C 1
ATOM 1518 O O . VAL A 1 197 ? 24.657 5.171 1.476 1.00 71.94 197 VAL A O 1
ATOM 1521 N N . SER A 1 198 ? 24.527 3.494 2.923 1.00 53.09 198 SER A N 1
ATOM 1522 C CA . SER A 1 198 ? 25.880 3.689 3.460 1.00 53.09 198 SER A CA 1
ATOM 1523 C C . SER A 1 198 ? 26.939 2.818 2.780 1.00 53.09 198 SER A C 1
ATOM 1525 O O . SER A 1 198 ? 28.108 2.916 3.142 1.00 53.09 198 SER A O 1
ATOM 1527 N N . GLN A 1 199 ? 26.582 2.026 1.760 1.00 38.44 199 GLN A N 1
ATOM 1528 C CA . GLN A 1 199 ? 27.547 1.374 0.867 1.00 38.44 199 GLN A CA 1
ATOM 1529 C C . GLN A 1 199 ? 27.050 1.349 -0.586 1.00 38.44 199 GLN A C 1
ATOM 1531 O O . GLN A 1 199 ? 25.843 1.188 -0.805 1.00 38.44 199 GLN A O 1
ATOM 1536 N N . PRO A 1 200 ? 27.950 1.496 -1.582 1.00 44.66 200 PRO A N 1
ATOM 1537 C CA . PRO A 1 200 ? 27.606 1.229 -2.973 1.00 44.66 200 PRO A CA 1
ATOM 1538 C C . PRO A 1 200 ? 27.143 -0.229 -3.086 1.00 44.66 200 PRO A C 1
ATOM 1540 O O . PRO A 1 200 ? 27.844 -1.139 -2.644 1.00 44.66 200 PRO A O 1
ATOM 1543 N N . ARG A 1 201 ? 25.930 -0.422 -3.609 1.00 53.12 201 ARG A N 1
ATOM 1544 C CA . ARG A 1 201 ? 25.354 -1.743 -3.883 1.00 53.12 201 ARG A CA 1
ATOM 1545 C C . ARG A 1 201 ? 25.749 -2.222 -5.273 1.00 53.12 201 ARG A C 1
ATOM 1547 O O . ARG A 1 201 ? 25.782 -1.372 -6.192 1.00 53.12 201 ARG A O 1
#

InterPro domains:
  IPR003349 JmjN domain [PF02375] (68-102)
  IPR003349 JmjN domain [PS51183] (67-109)
  IPR003349 JmjN domain [SM00545] (66-108)

Foldseek 3Di:
DDDDDDDDDDDDDDDDDDDDDDDDDDDDDDDDDDDDDDDDDDDDDDDDDDDDDDDDPDPQAPPVLDAEEAEDAPVLVPDPVNVVVVCVVNVNVSVVHYHYDYYPPDDLDDDDPPQQQPKLQWKWFWAWDDDDQDIDTDTDTDHMDGNNVLVCVCCDPQNDQDDADDPVRSVVVCRVCVRPGGRIGSPDDPDDPGDDPPDDD

Secondary structure (DSSP, 8-state):
---PPPPPPPP-PPPP--PPPPP-PPPPPPPPPPPPPPP--PPP-PPPPPPPPPPP----S-TT-PPEEE---HHHHT-HHHHHHHHHHTTGGGGS-EEE-PPTT--S-S-SGGGTT-EESS-EEEEEEEETTEEEEEEEE---EEHHHHHHHHHSTTTSPPP-SSHHHHHHHHHHHTTTS--EE--------SPP--S--

Solvent-accessible surface area (backbone atoms only — not comparable to full-atom values): 13518 Å² total; per-residue (Å²): 139,83,85,84,81,86,82,80,82,86,82,82,79,81,80,82,86,77,76,82,80,82,85,80,78,81,81,82,80,84,83,81,80,84,87,81,81,90,80,91,72,90,76,80,89,73,82,80,75,81,81,78,76,84,72,77,84,72,83,74,47,46,83,80,37,52,70,40,78,46,70,46,51,68,77,55,59,69,43,62,69,62,42,52,54,52,43,46,73,58,20,26,65,65,36,78,41,69,44,77,47,77,31,90,87,72,66,67,49,94,76,72,86,77,49,39,78,41,71,32,70,56,23,26,31,42,45,41,48,74,58,98,92,47,74,51,77,45,76,45,76,44,76,59,44,32,42,45,57,50,52,53,50,46,63,29,93,88,56,36,85,72,93,62,90,48,70,69,52,43,49,54,49,46,73,73,44,53,63,76,63,60,52,75,42,75,58,93,64,90,81,79,84,57,57,77,88,82,64,94,128

Mean predicted aligned error: 14.72 Å

Organism: Oncorhynchus mykiss (NCBI:txid8022)

Sequence (201 aa):
MSLEASTPAPDLAPAPDLAPAPDLVPDPAPDLAPELTPDSAQAPELASDPVPTPAPPVPVMNPGCKIMTFRPTMEEFKDFAKYVAYMETQGAHRAGLAKVIPPKGWKPRQSYDTIEEMVIPAPIMQVVTGQSGLFTQYNIQKKSMTVGEYRQLANSRTYCTPRHKDFDDLERKYWKNLTFVSPIYGADVSGSIYDPVSQPR

pLDDT: mean 81.54, std 23.58, range [36.44, 98.75]

Radius of gyration: 30.58 Å; Cα contacts (8 Å, |Δi|>4): 166; chains: 1; bounding box: 73×73×94 Å

Nearest PDB structures (foldseek):
  7jm5-assembly2_B  TM=9.983E-01  e=7.409E-22  Homo sapiens
  6h4u-assembly3_C  TM=9.948E-01  e=7.874E-20  Homo sapiens
  6h4v-assembly4_D  TM=9.951E-01  e=9.563E-20  Homo sapiens
  5fpa-assembly1_A  TM=9.932E-01  e=3.979E-19  Homo sapiens
  2w2i-assembly1_A  TM=9.986E-01  e=2.967E-1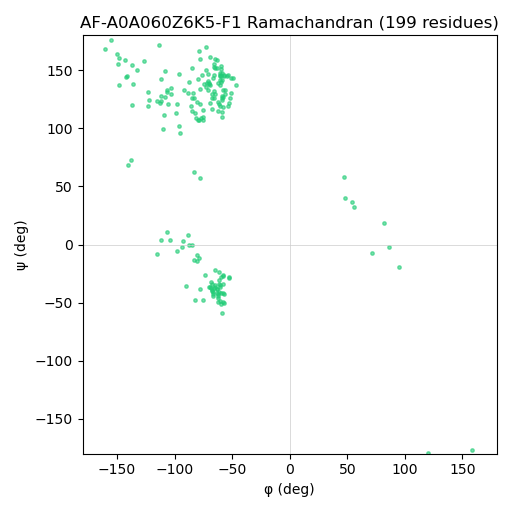8  Homo sapiens